Protein AF-A0A8H8JGN1-F1 (afdb_monomer)

Structure (mmCIF, N/CA/C/O backbone):
data_AF-A0A8H8JGN1-F1
#
_entry.id   AF-A0A8H8JGN1-F1
#
loop_
_atom_site.group_PDB
_atom_site.id
_atom_site.type_symbol
_atom_site.label_atom_id
_atom_site.label_alt_id
_atom_site.label_comp_id
_atom_site.label_asym_id
_atom_site.label_entity_id
_atom_site.label_seq_id
_atom_site.pdbx_PDB_ins_code
_atom_site.Cartn_x
_atom_site.Cartn_y
_atom_site.Cartn_z
_atom_site.occupancy
_atom_site.B_iso_or_equiv
_atom_site.auth_seq_id
_atom_site.auth_comp_id
_atom_site.auth_asym_id
_atom_site.auth_atom_id
_atom_site.pdbx_PDB_model_num
ATOM 1 N N . MET A 1 1 ? -18.065 -7.047 -38.507 1.00 34.00 1 MET A N 1
ATOM 2 C CA . MET A 1 1 ? -18.035 -5.684 -39.077 1.00 34.00 1 MET A CA 1
ATOM 3 C C . MET A 1 1 ? -19.241 -4.962 -38.493 1.00 34.00 1 MET A C 1
ATOM 5 O O . MET A 1 1 ? -20.348 -5.213 -38.940 1.00 34.00 1 MET A O 1
ATOM 9 N N . PHE A 1 2 ? -19.061 -4.231 -37.390 1.00 24.12 2 PHE A N 1
ATOM 10 C CA . PHE A 1 2 ? -20.173 -3.613 -36.657 1.00 24.12 2 PHE A CA 1
ATOM 11 C C . PHE A 1 2 ? -20.253 -2.122 -36.992 1.00 24.12 2 PHE A C 1
ATOM 13 O O . PHE A 1 2 ? -19.249 -1.416 -36.948 1.00 24.12 2 PHE A O 1
ATOM 20 N N . SER A 1 3 ? -21.452 -1.698 -37.386 1.00 25.50 3 SER A N 1
ATOM 21 C CA . SER A 1 3 ? -21.847 -0.337 -37.750 1.00 25.50 3 SER A CA 1
ATOM 22 C C . SER A 1 3 ? -22.434 0.361 -36.519 1.00 25.50 3 SER A C 1
ATOM 24 O O . SER A 1 3 ? -23.212 -0.252 -35.789 1.00 25.50 3 SER A O 1
ATOM 26 N N . ILE A 1 4 ? -22.058 1.620 -36.279 1.00 31.47 4 ILE A N 1
ATOM 27 C CA . ILE A 1 4 ? -22.652 2.476 -35.242 1.00 31.47 4 ILE A CA 1
ATOM 28 C C . ILE A 1 4 ? -23.726 3.346 -35.900 1.00 31.47 4 ILE A C 1
ATOM 30 O O . ILE A 1 4 ? -23.441 4.108 -36.823 1.00 31.47 4 ILE A O 1
ATOM 34 N N . ALA A 1 5 ? -24.960 3.207 -35.413 1.00 31.25 5 ALA A N 1
ATOM 35 C CA . ALA A 1 5 ? -26.106 4.024 -35.786 1.00 31.25 5 ALA A CA 1
ATOM 36 C C . ALA A 1 5 ? -26.029 5.422 -35.143 1.00 31.25 5 ALA A C 1
ATOM 38 O O . ALA A 1 5 ? -25.558 5.584 -34.018 1.00 31.25 5 ALA A O 1
ATOM 39 N N . ALA A 1 6 ? -26.486 6.425 -35.892 1.00 37.06 6 ALA A N 1
ATOM 40 C CA . ALA A 1 6 ? -26.470 7.841 -35.546 1.00 37.06 6 ALA A CA 1
ATOM 41 C C . ALA A 1 6 ? -27.419 8.210 -34.385 1.00 37.06 6 ALA A C 1
ATOM 43 O O . ALA A 1 6 ? -28.466 7.593 -34.195 1.00 37.06 6 ALA A O 1
ATOM 44 N N . PHE A 1 7 ? -27.060 9.267 -33.648 1.00 36.50 7 PHE A N 1
ATOM 45 C CA . PHE A 1 7 ? -27.872 9.879 -32.589 1.00 36.50 7 PHE A CA 1
ATOM 46 C C . PHE A 1 7 ? -29.022 10.750 -33.152 1.00 36.50 7 PHE A C 1
ATOM 48 O O . PHE A 1 7 ? -28.856 11.354 -34.215 1.00 36.50 7 PHE A O 1
ATOM 55 N N . PRO A 1 8 ? -30.165 10.868 -32.442 1.00 35.91 8 PRO A N 1
ATOM 56 C CA . PRO A 1 8 ? -31.318 11.670 -32.868 1.00 35.91 8 PRO A CA 1
ATOM 57 C C . PRO A 1 8 ? -31.129 13.190 -32.642 1.00 35.91 8 PRO A C 1
ATOM 59 O O . PRO A 1 8 ? -30.298 13.596 -31.824 1.00 35.91 8 PRO A O 1
ATOM 62 N N . PRO A 1 9 ? -31.895 14.050 -33.349 1.00 35.59 9 PRO A N 1
ATOM 63 C CA . PRO A 1 9 ? -31.678 15.496 -33.374 1.00 35.59 9 PRO A CA 1
ATOM 64 C C . PRO A 1 9 ? -32.231 16.207 -32.129 1.00 35.59 9 PRO A C 1
ATOM 66 O O . PRO A 1 9 ? -33.241 15.806 -31.552 1.00 35.59 9 PRO A O 1
ATOM 69 N N . ARG A 1 10 ? -31.567 17.301 -31.732 1.00 35.09 10 ARG A N 1
ATOM 70 C CA . ARG A 1 10 ? -31.972 18.159 -30.609 1.00 35.09 10 ARG A CA 1
ATOM 71 C C . ARG A 1 10 ? -33.123 19.095 -30.994 1.00 35.09 10 ARG A C 1
ATOM 73 O O . ARG A 1 10 ? -33.156 19.639 -32.093 1.00 35.09 10 ARG A O 1
ATOM 80 N N . HIS A 1 11 ? -34.028 19.279 -30.034 1.00 31.81 11 HIS A N 1
ATOM 81 C CA . HIS A 1 11 ? -35.177 20.176 -30.073 1.00 31.81 11 HIS A CA 1
ATOM 82 C C . HIS A 1 11 ? -34.795 21.622 -30.423 1.00 31.81 11 HIS A C 1
ATOM 84 O O . HIS A 1 11 ? -33.859 22.193 -29.864 1.00 31.81 11 HIS A O 1
ATOM 90 N N . ILE A 1 12 ? -35.585 22.201 -31.326 1.00 33.94 12 ILE A N 1
ATOM 91 C CA . ILE A 1 12 ? -35.568 23.604 -31.736 1.00 33.94 12 ILE A CA 1
ATOM 92 C C . ILE A 1 12 ? -36.228 24.428 -30.626 1.00 33.94 12 ILE A C 1
ATOM 94 O O . ILE A 1 12 ? -37.405 24.226 -30.331 1.00 33.94 12 ILE A O 1
ATOM 98 N N . ALA A 1 13 ? -35.486 25.361 -30.030 1.00 34.19 13 ALA A N 1
ATOM 99 C CA . ALA A 1 13 ? -36.066 26.470 -29.283 1.00 34.19 13 ALA A CA 1
ATOM 100 C C . ALA A 1 13 ? -36.166 27.678 -30.222 1.00 34.19 13 ALA A C 1
ATOM 102 O O . ALA A 1 13 ? -35.172 28.153 -30.770 1.00 34.19 13 ALA A O 1
ATOM 103 N N . SER A 1 14 ? -37.399 28.119 -30.439 1.00 35.81 14 SER A N 1
ATOM 104 C CA . SER A 1 14 ? -37.781 29.311 -31.185 1.00 35.81 14 SER A CA 1
ATOM 105 C C . SER A 1 14 ? -37.476 30.577 -30.386 1.00 35.81 14 SER A C 1
ATOM 107 O O . SER A 1 14 ? -37.956 30.720 -29.263 1.00 35.81 14 SER A O 1
ATOM 109 N N . GLY A 1 15 ? -36.763 31.516 -30.999 1.00 31.20 15 GLY A N 1
ATOM 110 C CA . GLY A 1 15 ? -36.596 32.880 -30.508 1.00 31.20 15 GLY A CA 1
ATOM 111 C C . GLY A 1 15 ? -36.103 33.759 -31.648 1.00 31.20 15 GLY A C 1
ATOM 112 O O . GLY A 1 15 ? -34.963 33.630 -32.083 1.00 31.20 15 GLY A O 1
ATOM 113 N N . SER A 1 16 ? -37.007 34.569 -32.188 1.00 34.22 16 SER A N 1
ATOM 114 C CA . SER A 1 16 ? -36.742 35.618 -33.168 1.00 34.22 16 SER A CA 1
ATOM 115 C C . SER A 1 16 ? -35.875 36.716 -32.557 1.00 34.22 16 SER A C 1
ATOM 117 O O . SER A 1 16 ? -36.155 37.130 -31.440 1.00 34.22 16 SER A O 1
ATOM 119 N N . ASP A 1 17 ? -34.879 37.213 -33.290 1.00 33.62 17 ASP A N 1
ATOM 120 C CA . ASP A 1 17 ? -34.827 38.636 -33.646 1.00 33.62 17 ASP A CA 1
ATOM 121 C C . ASP A 1 17 ? -33.688 38.950 -34.626 1.00 33.62 17 ASP A C 1
ATOM 123 O O . ASP A 1 17 ? -32.684 38.248 -34.737 1.00 33.62 17 ASP A O 1
ATOM 127 N N . HIS A 1 18 ? -33.946 39.974 -35.433 1.00 36.38 18 HIS A N 1
ATOM 128 C CA . HIS A 1 18 ? -33.256 40.359 -36.657 1.00 36.38 18 HIS A CA 1
ATOM 129 C C . HIS A 1 18 ? -31.742 40.594 -36.520 1.00 36.38 18 HIS A C 1
ATOM 131 O O . HIS A 1 18 ? -31.301 41.468 -35.782 1.00 36.38 18 HIS A O 1
ATOM 137 N N . ALA A 1 19 ? -30.952 39.908 -37.354 1.00 35.59 19 ALA A N 1
ATOM 138 C CA . ALA A 1 19 ? -29.566 40.277 -37.629 1.00 35.59 19 ALA A CA 1
ATOM 139 C C . ALA A 1 19 ? -29.502 41.198 -38.858 1.00 35.59 19 ALA A C 1
ATOM 141 O O . ALA A 1 19 ? -29.589 40.740 -40.002 1.00 35.59 19 ALA A O 1
ATOM 142 N N . ASP A 1 20 ? -29.340 42.495 -38.603 1.00 31.92 20 ASP A N 1
ATOM 143 C CA . ASP A 1 20 ? -28.880 43.469 -39.587 1.00 31.92 20 ASP A CA 1
ATOM 144 C C . ASP A 1 20 ? -27.404 43.187 -39.921 1.00 31.92 20 ASP A C 1
ATOM 146 O O . ASP A 1 20 ? -26.544 43.070 -39.045 1.00 31.92 20 ASP A O 1
ATOM 150 N N . ARG A 1 21 ? -27.112 43.003 -41.210 1.00 40.19 21 ARG A N 1
ATOM 151 C CA . ARG A 1 21 ? -25.770 42.716 -41.725 1.00 40.19 21 ARG A CA 1
ATOM 152 C C . ARG A 1 21 ? -25.069 44.032 -42.037 1.00 40.19 21 ARG A C 1
ATOM 154 O O . ARG A 1 21 ? -25.067 44.476 -43.183 1.00 40.19 21 ARG A O 1
ATOM 161 N N . SER A 1 22 ? -24.366 44.585 -41.058 1.00 33.75 22 SER A N 1
ATOM 162 C CA . SER A 1 22 ? -23.327 45.586 -41.305 1.00 33.75 22 SER A CA 1
ATOM 163 C C . SER A 1 22 ? -21.944 44.974 -41.061 1.00 33.75 22 SER A C 1
ATOM 165 O O . SER A 1 22 ? -21.584 44.550 -39.967 1.00 33.75 22 SER A O 1
ATOM 167 N N . ARG A 1 23 ? -21.164 44.875 -42.146 1.00 43.19 23 ARG A N 1
ATOM 168 C CA . ARG A 1 23 ? -19.732 44.553 -42.129 1.00 43.19 23 ARG A CA 1
ATOM 169 C C . ARG A 1 23 ? -19.012 45.592 -41.268 1.00 43.19 23 ARG A C 1
ATOM 171 O O . ARG A 1 23 ? -18.861 46.726 -41.715 1.00 43.19 23 ARG A O 1
ATOM 178 N N . LEU A 1 24 ? -18.529 45.201 -40.092 1.00 34.28 24 LEU A N 1
ATOM 179 C CA . LEU A 1 24 ? -17.596 46.016 -39.321 1.00 34.28 24 LEU A CA 1
ATOM 180 C C . LEU A 1 24 ? -16.165 45.532 -39.556 1.00 34.28 24 LEU A C 1
ATOM 182 O O . LEU A 1 24 ? -15.816 44.366 -39.388 1.00 34.28 24 LEU A O 1
ATOM 186 N N . HIS A 1 25 ? -15.382 46.481 -40.045 1.00 36.66 25 HIS A N 1
ATOM 187 C CA . HIS A 1 25 ? -13.951 46.451 -40.271 1.00 36.66 25 HIS A CA 1
ATOM 188 C C . HIS A 1 25 ? -13.232 46.106 -38.954 1.00 36.66 25 HIS A C 1
ATOM 190 O O . HIS A 1 25 ? -13.413 46.807 -37.962 1.00 36.66 25 HIS A O 1
ATOM 196 N N . LEU A 1 26 ? -12.449 45.022 -38.932 1.00 36.47 26 LEU A N 1
ATOM 197 C CA . LEU A 1 26 ? -11.593 44.671 -37.796 1.00 36.47 26 LEU A CA 1
ATOM 198 C C . LEU A 1 26 ? -10.483 45.724 -37.676 1.00 36.47 26 LEU A C 1
ATOM 200 O O . LEU A 1 26 ? -9.520 45.703 -38.443 1.00 36.47 26 LEU A O 1
ATOM 204 N N . GLY A 1 27 ? -10.646 46.656 -36.738 1.00 39.09 27 GLY A N 1
ATOM 205 C CA . GLY A 1 27 ? -9.546 47.474 -36.234 1.00 39.09 27 GLY A CA 1
ATOM 206 C C . GLY A 1 27 ? -8.543 46.616 -35.448 1.00 39.09 27 GLY A C 1
ATOM 207 O O . GLY A 1 27 ? -8.868 45.483 -35.076 1.00 39.09 27 GLY A O 1
ATOM 208 N N . PRO A 1 28 ? -7.313 47.109 -35.225 1.00 41.59 28 PRO A N 1
ATOM 209 C CA . PRO A 1 28 ? -6.305 46.371 -34.477 1.00 41.59 28 PRO A CA 1
ATOM 210 C C . PRO A 1 28 ? -6.810 46.077 -33.061 1.00 41.59 28 PRO A C 1
ATOM 212 O O . PRO A 1 28 ? -7.392 46.934 -32.405 1.00 41.59 28 PRO A O 1
ATOM 215 N N . MET A 1 29 ? -6.603 44.834 -32.634 1.00 49.72 29 MET A N 1
ATOM 216 C CA . MET A 1 29 ? -6.943 44.316 -31.314 1.00 49.72 29 MET A CA 1
ATOM 217 C C . MET A 1 29 ? -6.214 45.147 -30.249 1.00 49.72 29 MET A C 1
ATOM 219 O O . MET A 1 29 ? -4.999 45.023 -30.103 1.00 49.72 29 MET A O 1
ATOM 223 N N . GLU A 1 30 ? -6.938 46.019 -29.546 1.00 38.34 30 GLU A N 1
ATOM 224 C CA . GLU A 1 30 ? -6.442 46.618 -28.308 1.00 38.34 30 GLU A CA 1
ATOM 225 C C . GLU A 1 30 ? -6.328 45.489 -27.281 1.00 38.34 30 GLU A C 1
ATOM 227 O O . GLU A 1 30 ? -7.310 44.838 -26.925 1.00 38.34 30 GLU A O 1
ATOM 232 N N . ILE A 1 31 ? -5.089 45.184 -26.899 1.00 45.09 31 ILE A N 1
ATOM 233 C CA . ILE A 1 31 ? -4.779 44.269 -25.807 1.00 45.09 31 ILE A CA 1
ATOM 234 C C . ILE A 1 31 ? -5.101 45.042 -24.536 1.00 45.09 31 ILE A C 1
ATOM 236 O O . ILE A 1 31 ? -4.363 45.961 -24.189 1.00 45.09 31 ILE A O 1
ATOM 240 N N . ASP A 1 32 ? -6.213 44.697 -23.897 1.00 39.81 32 ASP A N 1
ATOM 241 C CA 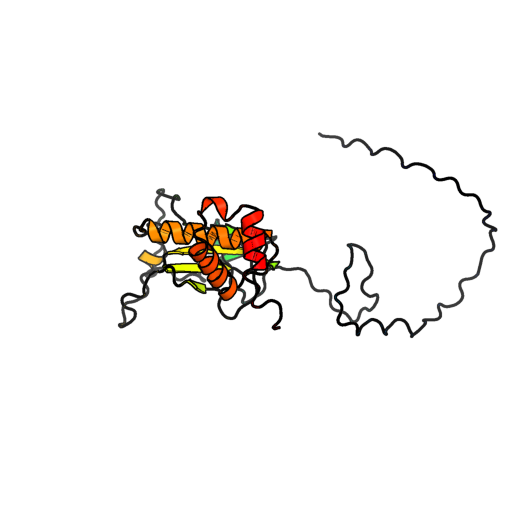. ASP A 1 32 ? -6.558 45.191 -22.570 1.00 39.81 32 ASP A CA 1
ATOM 242 C C . ASP A 1 32 ? -5.597 44.546 -21.550 1.00 39.81 32 ASP A C 1
ATOM 244 O O . ASP A 1 32 ? -5.612 43.320 -21.398 1.00 39.81 32 ASP A O 1
ATOM 248 N N . PRO A 1 33 ? -4.685 45.306 -20.917 1.00 43.12 33 PRO A N 1
ATOM 249 C CA . PRO A 1 33 ? -3.659 44.748 -20.041 1.00 43.12 33 PRO A CA 1
ATOM 250 C C . PRO A 1 33 ? -4.184 44.384 -18.640 1.00 43.12 33 PRO A C 1
ATOM 252 O O . PRO A 1 33 ? -3.390 43.969 -17.799 1.00 43.12 33 PRO A O 1
ATOM 255 N N . GLU A 1 34 ? -5.487 44.520 -18.367 1.00 41.50 34 GLU A N 1
ATOM 256 C CA . GLU A 1 34 ? -6.056 44.331 -17.022 1.00 41.50 34 GLU A CA 1
ATOM 257 C C . GLU A 1 34 ? -6.593 42.912 -16.723 1.00 41.50 34 GLU A C 1
ATOM 259 O O . GLU A 1 34 ? -7.090 42.666 -15.627 1.00 41.50 34 GLU A O 1
ATOM 264 N N . THR A 1 35 ? -6.462 41.924 -17.621 1.00 47.78 35 THR A N 1
ATOM 265 C CA . THR A 1 35 ? -6.912 40.537 -17.332 1.00 47.78 35 THR A CA 1
ATOM 266 C C . THR A 1 35 ? -5.896 39.648 -16.598 1.00 47.78 35 THR A C 1
ATOM 268 O O . THR A 1 35 ? -6.207 38.493 -16.305 1.00 47.78 35 THR A O 1
ATOM 271 N N . ASP A 1 36 ? -4.699 40.145 -16.279 1.00 45.97 36 ASP A N 1
ATOM 272 C CA . ASP A 1 36 ? -3.640 39.337 -15.645 1.00 45.97 36 ASP A CA 1
ATOM 273 C C . ASP A 1 36 ? -3.730 39.266 -14.100 1.00 45.97 36 ASP A C 1
ATOM 275 O O . ASP A 1 36 ? -2.997 38.494 -13.473 1.00 45.97 36 ASP A O 1
ATOM 279 N N . ASP A 1 37 ? -4.666 39.986 -13.469 1.00 45.69 37 ASP A N 1
ATOM 280 C CA . ASP A 1 37 ? -4.765 40.078 -12.000 1.00 45.69 37 ASP A CA 1
ATOM 281 C C . ASP A 1 37 ? -5.486 38.894 -11.306 1.00 45.69 37 ASP A C 1
ATOM 283 O O . ASP A 1 37 ? -5.506 38.812 -10.076 1.00 45.69 37 ASP A O 1
ATOM 287 N N . GLU A 1 38 ? -6.010 37.903 -12.040 1.00 50.81 38 GLU A N 1
ATOM 288 C CA . GLU A 1 38 ? -6.616 36.693 -11.435 1.00 50.81 38 GLU A CA 1
ATOM 289 C C . GLU A 1 38 ? -5.602 35.600 -11.038 1.00 50.81 38 GLU A C 1
ATOM 291 O O . GLU A 1 38 ? -5.970 34.569 -10.466 1.00 50.81 38 GLU A O 1
ATOM 296 N N . LEU A 1 39 ? -4.306 35.799 -11.292 1.00 50.66 39 LEU A N 1
ATOM 297 C CA . LEU A 1 39 ? -3.278 34.774 -11.055 1.00 50.66 39 LEU A CA 1
ATOM 298 C C . LEU A 1 39 ? -2.844 34.630 -9.587 1.00 50.66 39 LEU A C 1
ATOM 300 O O . LEU A 1 39 ? -2.093 33.709 -9.269 1.00 50.66 39 LEU A O 1
ATOM 304 N N . ASN A 1 40 ? -3.320 35.499 -8.690 1.00 46.41 40 ASN A N 1
ATOM 305 C CA . ASN A 1 40 ? -2.938 35.492 -7.273 1.00 46.41 40 ASN A CA 1
ATOM 306 C C . ASN A 1 40 ? -4.033 34.951 -6.335 1.00 46.41 40 ASN A C 1
ATOM 308 O O . ASN A 1 40 ? -3.940 35.072 -5.112 1.00 46.41 40 ASN A O 1
ATOM 312 N N . SER A 1 41 ? -5.079 34.339 -6.896 1.00 52.25 41 SER A N 1
ATOM 313 C CA . SER A 1 41 ? -6.060 33.598 -6.109 1.00 52.25 41 SER A CA 1
ATOM 314 C C . SER A 1 41 ? -5.412 32.308 -5.588 1.00 52.25 41 SER A C 1
ATOM 316 O O . SER A 1 41 ? -4.974 31.462 -6.365 1.00 52.25 41 SER A O 1
ATOM 318 N N . THR A 1 42 ? -5.402 32.110 -4.269 1.00 57.94 42 THR A N 1
ATOM 319 C CA . THR A 1 42 ? -5.020 30.835 -3.628 1.00 57.94 42 THR A CA 1
ATOM 320 C C . THR A 1 42 ? -6.011 29.700 -3.921 1.00 57.94 42 THR A C 1
ATOM 322 O O . THR A 1 42 ? -5.816 28.573 -3.464 1.00 57.94 42 THR A O 1
ATOM 325 N N . SER A 1 43 ? -7.081 29.977 -4.672 1.00 68.19 43 SER A N 1
ATOM 326 C CA . SER A 1 43 ? -8.091 29.004 -5.058 1.00 68.19 43 SER A CA 1
ATOM 327 C C . SER A 1 43 ? -7.638 28.205 -6.277 1.00 68.19 43 SER A C 1
ATOM 329 O O . SER A 1 43 ? -7.259 28.755 -7.312 1.00 68.19 43 SER A O 1
ATOM 331 N N . SER A 1 44 ? -7.722 26.880 -6.180 1.00 77.56 44 SER A N 1
ATOM 332 C CA . SER A 1 44 ? -7.491 25.986 -7.313 1.00 77.56 44 SER A CA 1
ATOM 333 C C . SER A 1 44 ? -8.539 26.222 -8.405 1.00 77.56 44 SER A C 1
ATOM 335 O O . SER A 1 44 ? -9.737 26.065 -8.156 1.00 77.56 44 SER A O 1
ATOM 337 N N . ARG A 1 45 ? -8.102 26.549 -9.626 1.00 82.81 45 ARG A N 1
ATOM 338 C CA . ARG A 1 45 ? -8.984 26.697 -10.792 1.00 82.81 45 ARG A CA 1
ATOM 339 C C . ARG A 1 45 ? -9.289 25.330 -11.410 1.00 82.81 45 ARG A C 1
ATOM 341 O O . ARG A 1 45 ? -8.395 24.665 -11.932 1.00 82.81 45 ARG A O 1
ATOM 348 N N . LEU A 1 46 ? -10.555 24.918 -11.374 1.00 83.94 46 LEU A N 1
ATOM 349 C CA . LEU A 1 46 ? -11.029 23.746 -12.110 1.00 83.94 46 LEU A CA 1
ATOM 350 C C . LEU A 1 46 ? -11.107 24.090 -13.602 1.00 83.94 46 LEU A C 1
ATOM 352 O O . LEU A 1 46 ? -11.606 25.152 -13.957 1.00 83.94 46 LEU A O 1
ATOM 356 N N . THR A 1 47 ? -10.622 23.198 -14.465 1.00 84.44 47 THR A N 1
ATOM 357 C CA . THR A 1 47 ? -10.693 23.364 -15.924 1.00 84.44 47 THR A CA 1
ATOM 358 C C . THR A 1 47 ? -11.215 22.092 -16.578 1.00 84.44 47 THR A C 1
ATOM 360 O O . THR A 1 47 ? -11.081 20.994 -16.027 1.00 84.44 47 THR A O 1
ATOM 363 N N . SER A 1 48 ? -11.829 22.230 -17.750 1.00 85.69 48 SER A N 1
ATOM 364 C CA . SER A 1 48 ? -12.332 21.103 -18.545 1.00 85.69 48 SER A CA 1
ATOM 365 C C . SER A 1 48 ? -11.449 20.815 -19.771 1.00 85.69 48 SER A C 1
ATOM 367 O O . SER A 1 48 ? -10.734 21.701 -20.247 1.00 85.69 48 SER A O 1
ATOM 369 N N . PRO A 1 49 ? -11.452 19.583 -20.322 1.00 83.50 49 PRO A N 1
ATOM 370 C CA . PRO A 1 49 ? -10.693 19.279 -21.533 1.00 83.50 49 PRO A CA 1
ATOM 371 C C . PRO A 1 49 ? -11.075 20.204 -22.699 1.00 83.50 49 PRO A C 1
ATOM 373 O O . PRO A 1 49 ? -12.231 20.248 -23.109 1.00 83.50 49 PRO A O 1
ATOM 376 N N . GLY A 1 50 ? -10.088 20.915 -23.251 1.00 82.44 50 GLY A N 1
ATOM 377 C CA . GLY A 1 50 ? -10.281 21.890 -24.332 1.00 82.44 50 GLY A CA 1
ATOM 378 C C . GLY A 1 50 ? -10.439 23.339 -23.862 1.00 82.44 50 GLY A C 1
ATOM 379 O O . GLY A 1 50 ? -10.403 24.244 -24.694 1.00 82.44 50 GLY A O 1
ATOM 380 N N . GLU A 1 51 ? -10.553 23.576 -22.554 1.00 86.81 51 GLU A N 1
ATOM 381 C CA . GLU A 1 51 ? -10.553 24.922 -21.988 1.00 86.81 51 GLU A CA 1
ATOM 382 C C . GLU A 1 51 ? -9.164 25.566 -22.094 1.00 86.81 51 GLU A C 1
ATOM 384 O O . GLU A 1 51 ? -8.129 24.940 -21.839 1.00 86.81 51 GLU A O 1
ATOM 389 N N . MET A 1 52 ? -9.134 26.840 -22.482 1.00 78.81 52 MET A N 1
ATOM 390 C CA . MET A 1 52 ? -7.892 27.596 -22.560 1.00 78.81 52 MET A CA 1
ATOM 391 C C . MET A 1 52 ? -7.458 28.019 -21.153 1.00 78.81 52 MET A C 1
ATOM 393 O O . MET A 1 52 ? -8.111 28.839 -20.513 1.00 78.81 52 MET A O 1
ATOM 397 N N . ILE A 1 53 ? -6.342 27.455 -20.683 1.00 80.38 53 ILE A N 1
ATOM 398 C CA . ILE A 1 53 ? -5.761 27.788 -19.372 1.00 80.38 53 ILE A CA 1
ATOM 399 C C . ILE A 1 53 ? -4.951 29.090 -19.459 1.00 80.38 53 ILE A C 1
ATOM 401 O O . ILE A 1 53 ? -5.141 29.994 -18.657 1.00 80.38 53 ILE A O 1
ATOM 405 N N . THR A 1 54 ? -4.064 29.200 -20.452 1.00 79.69 54 THR A N 1
ATOM 406 C CA . THR A 1 54 ? -3.316 30.424 -20.774 1.00 79.69 54 THR A CA 1
ATOM 407 C C . THR A 1 54 ? -2.909 30.418 -22.248 1.00 79.69 54 THR A C 1
ATOM 409 O O . THR A 1 54 ? -2.645 29.357 -22.827 1.00 79.69 54 THR A O 1
ATOM 412 N N . SER A 1 55 ? -2.869 31.601 -22.859 1.00 78.31 55 SER A N 1
ATOM 413 C CA . SER A 1 55 ? -2.345 31.840 -24.209 1.00 78.31 55 SER A CA 1
ATOM 414 C C . SER A 1 55 ? -0.829 32.094 -24.220 1.00 78.31 55 SER A C 1
ATOM 416 O O . SER A 1 55 ? -0.215 32.104 -25.289 1.00 78.31 55 SER A O 1
ATOM 418 N N . SER A 1 56 ? -0.210 32.272 -23.047 1.00 80.00 56 SER A N 1
ATOM 419 C CA . SER A 1 56 ? 1.207 32.606 -22.924 1.00 80.00 56 SER A CA 1
ATOM 420 C C . SER A 1 56 ? 2.113 31.420 -23.263 1.00 80.00 56 SER A C 1
ATOM 422 O O . SER A 1 56 ? 1.991 30.322 -22.718 1.00 80.00 56 SER A O 1
ATOM 424 N N . GLN A 1 57 ? 3.077 31.663 -24.153 1.00 71.00 57 GLN A N 1
ATOM 425 C CA . GLN A 1 57 ? 4.090 30.683 -24.559 1.00 71.00 57 GLN A CA 1
ATOM 426 C C . GLN A 1 57 ? 5.214 30.520 -23.524 1.00 71.00 57 GLN A C 1
ATOM 428 O O . GLN A 1 57 ? 6.041 29.622 -23.659 1.00 71.00 57 GLN A O 1
ATOM 433 N N . ALA A 1 58 ? 5.245 31.368 -22.490 1.00 76.75 58 ALA A N 1
ATOM 434 C CA . ALA A 1 58 ? 6.254 31.316 -21.434 1.00 76.75 58 ALA A CA 1
ATOM 435 C C . ALA A 1 58 ? 6.044 30.147 -20.450 1.00 76.75 58 ALA A C 1
ATOM 437 O O . ALA A 1 58 ? 6.944 29.824 -19.677 1.00 76.75 58 ALA A O 1
ATOM 438 N N . PHE A 1 59 ? 4.874 29.500 -20.470 1.00 74.62 59 PHE A N 1
ATOM 439 C CA . PHE A 1 59 ? 4.538 28.414 -19.552 1.00 74.62 59 PHE A CA 1
ATOM 440 C C . PHE A 1 59 ? 4.934 27.046 -20.114 1.00 74.62 59 PHE A C 1
ATOM 442 O O . PHE A 1 59 ? 4.531 26.650 -21.211 1.00 74.62 59 PHE A O 1
ATOM 449 N N . MET A 1 60 ? 5.679 26.277 -19.319 1.00 74.06 60 MET A N 1
ATOM 450 C CA . MET A 1 60 ? 5.958 24.874 -19.621 1.00 74.06 60 MET A CA 1
ATOM 451 C C . MET A 1 60 ? 4.714 24.017 -19.371 1.00 74.06 60 MET A C 1
ATOM 453 O O . MET A 1 60 ? 4.057 24.132 -18.338 1.00 74.06 60 MET A O 1
ATOM 457 N N . ARG A 1 61 ? 4.405 23.122 -20.313 1.00 73.31 61 ARG A N 1
ATOM 458 C CA . ARG A 1 61 ? 3.310 22.153 -20.181 1.00 73.31 61 ARG A CA 1
ATOM 459 C C . ARG A 1 61 ? 3.840 20.896 -19.496 1.00 73.31 61 ARG A C 1
ATOM 461 O O . ARG A 1 61 ? 4.748 20.259 -20.023 1.00 73.31 61 ARG A O 1
ATOM 468 N N . SER A 1 62 ? 3.276 20.525 -18.350 1.00 63.22 62 SER A N 1
ATOM 469 C CA . SER A 1 62 ? 3.564 19.241 -17.706 1.00 63.22 62 SER A CA 1
ATOM 470 C C . SER A 1 62 ? 2.593 18.160 -18.190 1.00 63.22 62 SER A C 1
ATOM 472 O O . SER A 1 62 ? 1.427 18.426 -18.486 1.00 63.22 62 SER A O 1
ATOM 474 N N . ALA A 1 63 ? 3.081 16.924 -18.296 1.00 60.44 63 ALA A N 1
ATOM 475 C CA . ALA A 1 63 ? 2.231 15.759 -18.506 1.00 60.44 63 ALA A CA 1
ATOM 476 C C . ALA A 1 63 ? 1.732 15.240 -17.151 1.00 60.44 63 ALA A C 1
ATOM 478 O O . ALA A 1 63 ? 2.462 15.263 -16.163 1.00 60.44 63 ALA A O 1
ATOM 479 N N . SER A 1 64 ? 0.502 14.727 -17.109 1.00 59.31 64 SER A N 1
ATOM 480 C CA . SER A 1 64 ? -0.017 14.026 -15.932 1.00 59.31 64 SER A CA 1
ATOM 481 C C . SER A 1 64 ? 0.553 12.605 -15.899 1.00 59.31 64 SER A C 1
ATOM 483 O O . SER A 1 64 ? -0.088 11.651 -16.338 1.00 59.31 64 SER A O 1
ATOM 485 N N . THR A 1 65 ? 1.802 12.461 -15.459 1.00 54.62 65 THR A N 1
ATOM 486 C CA . THR A 1 65 ? 2.377 11.153 -15.122 1.00 54.62 65 THR A CA 1
ATOM 487 C C . THR A 1 65 ? 2.197 10.881 -13.636 1.00 54.62 65 THR A C 1
ATOM 489 O O . THR A 1 65 ? 2.367 11.768 -12.799 1.00 54.62 65 THR A O 1
ATOM 492 N N . THR A 1 66 ? 1.829 9.645 -13.306 1.00 66.50 66 THR A N 1
ATOM 493 C CA . THR A 1 66 ? 1.614 9.191 -11.926 1.00 66.50 66 THR A CA 1
ATOM 494 C C . THR A 1 66 ? 2.919 8.822 -11.218 1.00 66.50 66 THR A C 1
ATOM 496 O O . THR A 1 66 ? 2.994 8.949 -10.000 1.00 66.50 66 TH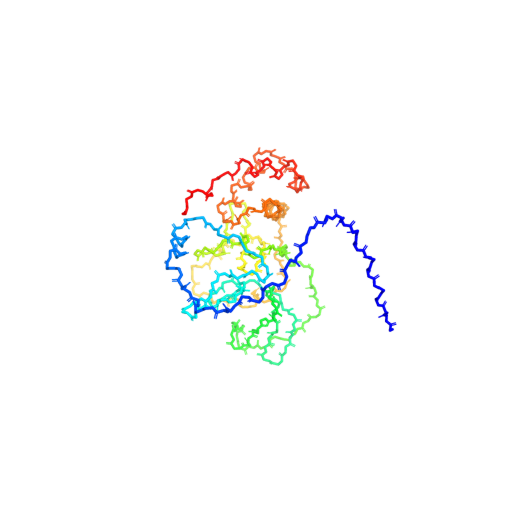R A O 1
ATOM 499 N N . VAL A 1 67 ? 3.953 8.425 -11.970 1.00 76.75 67 VAL A N 1
ATOM 500 C CA . VAL A 1 67 ? 5.243 7.940 -11.451 1.00 76.75 67 VAL A CA 1
ATOM 501 C C . VAL A 1 67 ? 6.403 8.762 -12.022 1.00 76.75 67 VAL A C 1
ATOM 503 O O . VAL A 1 67 ? 6.411 9.088 -13.212 1.00 76.75 67 VAL A O 1
ATOM 506 N N . TYR A 1 68 ? 7.385 9.071 -11.176 1.00 85.12 68 TYR A N 1
ATOM 507 C CA . TYR A 1 68 ? 8.574 9.874 -11.459 1.00 85.12 68 TYR A CA 1
ATOM 508 C C . TYR A 1 68 ? 9.859 9.135 -11.064 1.00 85.12 68 TYR A C 1
ATOM 510 O O . TYR A 1 68 ? 9.850 8.126 -10.360 1.00 85.12 68 TYR A O 1
ATOM 518 N N . VAL A 1 69 ? 10.999 9.647 -11.530 1.00 85.25 69 VAL A N 1
ATOM 519 C CA . VAL A 1 69 ? 12.316 9.121 -11.153 1.00 85.25 69 VAL A CA 1
ATOM 520 C C . VAL A 1 69 ? 12.527 9.291 -9.646 1.00 85.25 69 VAL A C 1
ATOM 522 O O . VAL A 1 69 ? 12.363 10.388 -9.122 1.00 85.25 69 VAL A O 1
ATOM 525 N N . GLY A 1 70 ? 12.926 8.209 -8.974 1.00 86.00 70 GLY A N 1
ATOM 526 C CA . GLY A 1 70 ? 13.131 8.174 -7.522 1.00 86.00 70 GLY A CA 1
ATOM 527 C C . GLY A 1 70 ? 11.908 7.725 -6.719 1.00 86.00 70 GLY A C 1
ATOM 528 O O . GLY A 1 70 ? 12.022 7.556 -5.507 1.00 86.00 70 GLY A O 1
ATOM 529 N N . ASP A 1 71 ? 10.768 7.492 -7.370 1.00 90.44 71 ASP A N 1
ATOM 530 C CA . ASP A 1 71 ? 9.569 7.000 -6.698 1.00 90.44 71 ASP A CA 1
ATOM 531 C C . ASP A 1 71 ? 9.714 5.551 -6.237 1.00 90.44 71 ASP A C 1
ATOM 533 O O . ASP A 1 71 ? 10.216 4.689 -6.963 1.00 90.44 71 ASP A O 1
ATOM 537 N N . LEU A 1 72 ? 9.181 5.272 -5.047 1.00 89.50 72 LEU A N 1
ATOM 538 C CA . LEU A 1 72 ? 8.950 3.910 -4.596 1.00 89.50 72 LEU A CA 1
ATOM 539 C C . LEU A 1 72 ? 7.634 3.395 -5.180 1.00 89.50 72 LEU A C 1
ATOM 541 O O . LEU A 1 72 ? 6.571 3.976 -4.951 1.00 89.50 72 LEU A O 1
ATOM 545 N N . VAL A 1 73 ? 7.703 2.288 -5.913 1.00 92.31 73 VAL A N 1
ATOM 546 C CA . VAL A 1 73 ? 6.543 1.633 -6.526 1.00 92.31 73 VAL A CA 1
ATOM 547 C C . VAL A 1 73 ? 6.528 0.151 -6.192 1.00 92.31 73 VAL A C 1
ATOM 549 O O . VAL A 1 73 ? 7.575 -0.475 -6.026 1.00 92.31 73 VAL A O 1
ATOM 552 N N . VAL A 1 74 ? 5.328 -0.413 -6.133 1.00 91.25 74 VAL A N 1
ATOM 553 C CA . VAL A 1 74 ? 5.120 -1.863 -6.090 1.00 91.25 74 VAL A CA 1
ATOM 554 C C . VAL A 1 74 ? 4.721 -2.297 -7.495 1.00 91.25 74 VAL A C 1
ATOM 556 O O . VAL A 1 74 ? 4.015 -1.566 -8.183 1.00 91.25 74 VAL A O 1
ATOM 559 N N . GLY A 1 75 ? 5.169 -3.462 -7.954 1.00 91.25 75 GLY A N 1
ATOM 560 C CA . GLY A 1 75 ? 4.857 -3.940 -9.299 1.00 91.25 75 GLY A CA 1
ATOM 561 C C . GLY A 1 75 ? 4.703 -5.451 -9.363 1.00 91.25 75 GLY A C 1
ATOM 562 O O . GLY A 1 75 ? 5.273 -6.177 -8.548 1.00 91.25 75 GLY A O 1
ATOM 563 N N . ARG A 1 76 ? 3.937 -5.928 -10.346 1.00 90.75 76 ARG A N 1
ATOM 564 C CA . ARG A 1 76 ? 3.782 -7.361 -10.633 1.00 90.75 76 ARG A CA 1
ATOM 565 C C . ARG A 1 76 ? 4.553 -7.724 -11.888 1.00 90.75 76 ARG A C 1
ATOM 567 O O . ARG A 1 76 ? 4.505 -7.009 -12.882 1.00 90.75 76 ARG A O 1
ATOM 574 N N . ILE A 1 77 ? 5.262 -8.847 -11.865 1.00 91.75 77 ILE A N 1
ATOM 575 C CA . ILE A 1 77 ? 5.969 -9.329 -13.054 1.00 91.75 77 ILE A CA 1
ATOM 576 C C . ILE A 1 77 ? 4.934 -9.747 -14.104 1.00 91.75 77 ILE A C 1
ATOM 578 O O . ILE A 1 77 ? 4.196 -10.704 -13.889 1.00 91.75 77 ILE A O 1
ATOM 582 N N . ALA A 1 78 ? 4.895 -9.033 -15.228 1.00 91.69 78 ALA A N 1
ATOM 583 C CA . ALA A 1 78 ? 3.971 -9.287 -16.331 1.00 91.69 78 ALA A CA 1
ATOM 584 C C . ALA A 1 78 ? 4.563 -10.270 -17.350 1.00 91.69 78 ALA A C 1
ATOM 586 O O . ALA A 1 78 ? 3.885 -11.170 -17.837 1.00 91.69 78 ALA A O 1
ATOM 587 N N . GLU A 1 79 ? 5.852 -10.121 -17.665 1.00 91.19 79 GLU A N 1
ATOM 588 C CA . GLU A 1 79 ? 6.532 -10.963 -18.648 1.00 91.19 79 GLU A CA 1
ATOM 589 C C . GLU A 1 79 ? 7.990 -11.181 -18.244 1.00 91.19 79 GLU A C 1
ATOM 591 O O . GLU A 1 79 ? 8.686 -10.263 -17.804 1.00 91.19 79 GLU A O 1
ATOM 596 N N . VAL A 1 80 ? 8.483 -12.402 -18.437 1.00 91.56 80 VAL A N 1
ATOM 597 C CA . VAL A 1 80 ? 9.902 -12.732 -18.282 1.00 91.56 80 VAL A CA 1
ATOM 598 C C . VAL A 1 80 ? 10.543 -12.731 -19.662 1.00 91.56 80 VAL A C 1
ATOM 600 O O . VAL A 1 80 ? 10.121 -13.479 -20.539 1.00 91.56 80 VAL A O 1
ATOM 603 N N . GLN A 1 81 ? 11.591 -11.936 -19.848 1.00 88.06 81 GLN A N 1
ATOM 604 C CA . GLN A 1 81 ? 12.334 -11.852 -21.102 1.00 88.06 81 GLN A CA 1
ATOM 605 C C . GLN A 1 81 ? 13.821 -12.159 -20.891 1.00 88.06 81 GLN A C 1
ATOM 607 O O . GLN A 1 81 ? 14.311 -12.342 -19.775 1.00 88.06 81 GLN A O 1
ATOM 612 N N . ASN A 1 82 ? 14.579 -12.205 -21.988 1.00 88.06 82 ASN A N 1
ATOM 613 C CA . ASN A 1 82 ? 16.025 -12.373 -21.913 1.00 88.06 82 ASN A CA 1
ATOM 614 C C . ASN A 1 82 ? 16.672 -11.184 -21.175 1.00 88.06 82 ASN A C 1
ATOM 616 O O . ASN A 1 82 ? 16.604 -10.050 -21.655 1.00 88.06 82 ASN A O 1
ATOM 620 N N . LYS A 1 83 ? 17.314 -11.460 -20.029 1.00 87.38 83 LYS A N 1
ATOM 621 C CA . LYS A 1 83 ? 18.012 -10.496 -19.149 1.00 87.38 83 LYS A CA 1
ATOM 622 C C . LYS A 1 83 ? 17.148 -9.360 -18.578 1.00 87.38 83 LYS A C 1
ATOM 624 O O . LYS A 1 83 ? 17.702 -8.385 -18.068 1.00 87.38 83 LYS A O 1
ATOM 629 N N . ARG A 1 84 ? 15.820 -9.449 -18.658 1.00 90.25 84 ARG A N 1
ATOM 630 C CA . ARG A 1 84 ? 14.910 -8.427 -18.124 1.00 90.25 84 ARG A CA 1
ATOM 631 C C . ARG A 1 84 ? 13.524 -8.989 -17.846 1.00 90.25 84 ARG A C 1
ATOM 633 O O . ARG A 1 84 ? 13.126 -9.988 -18.437 1.00 90.25 84 ARG A O 1
ATOM 640 N N . TRP A 1 85 ? 12.773 -8.283 -17.022 1.00 93.75 85 TRP A N 1
ATOM 641 C CA . TRP A 1 85 ? 11.358 -8.511 -16.782 1.00 93.75 85 TRP A CA 1
ATOM 642 C C . TRP A 1 85 ? 10.560 -7.280 -17.181 1.00 93.75 85 TRP A C 1
ATOM 644 O O . TRP A 1 85 ? 11.003 -6.153 -16.951 1.00 93.75 85 TRP A O 1
ATOM 654 N N . LYS A 1 86 ? 9.382 -7.502 -17.763 1.00 94.25 86 LYS A N 1
ATOM 655 C CA . LYS A 1 86 ? 8.345 -6.475 -17.805 1.00 94.25 86 LYS A CA 1
ATOM 656 C C . LYS A 1 86 ? 7.582 -6.511 -16.495 1.00 94.25 86 LYS A C 1
ATOM 658 O O . LYS A 1 86 ? 7.220 -7.590 -16.019 1.00 94.25 86 LYS A O 1
ATOM 663 N N . VAL A 1 87 ? 7.353 -5.339 -15.933 1.00 93.88 87 VAL A N 1
ATOM 664 C CA . VAL A 1 87 ? 6.701 -5.165 -14.642 1.00 93.88 87 VAL A CA 1
ATOM 665 C C . VAL A 1 87 ? 5.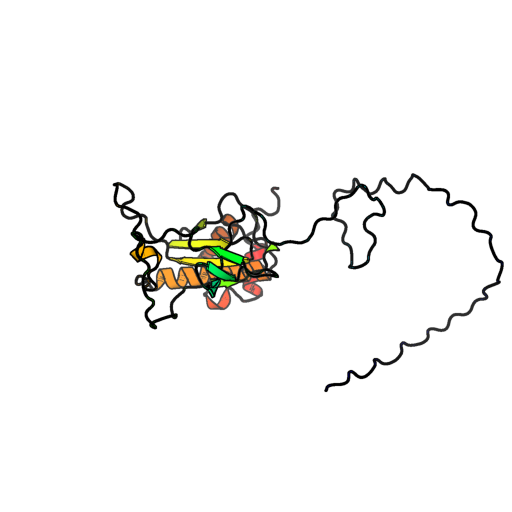492 -4.265 -14.839 1.00 93.88 87 VAL A C 1
ATOM 667 O O . VAL A 1 87 ? 5.635 -3.121 -15.259 1.00 93.88 87 VAL A O 1
ATOM 670 N N . ASP A 1 88 ? 4.312 -4.780 -14.523 1.00 93.25 88 ASP A N 1
ATOM 671 C CA . ASP A 1 88 ? 3.098 -3.986 -14.394 1.00 93.25 88 ASP A CA 1
ATOM 672 C C . ASP A 1 88 ? 3.241 -3.079 -13.166 1.00 93.25 88 ASP A C 1
ATOM 674 O O . ASP A 1 88 ? 3.401 -3.557 -12.038 1.00 93.25 88 ASP A O 1
ATOM 678 N N . VAL A 1 89 ? 3.233 -1.770 -13.407 1.00 91.75 89 VAL A N 1
ATOM 679 C CA . VAL A 1 89 ? 3.390 -0.717 -12.393 1.00 91.75 89 VAL A CA 1
ATOM 680 C C . VAL A 1 89 ? 2.192 0.229 -12.375 1.00 91.75 89 VAL A C 1
ATOM 682 O O . VAL A 1 89 ? 2.336 1.364 -11.931 1.00 91.75 89 VAL A O 1
ATOM 685 N N . ASN A 1 90 ? 1.021 -0.198 -12.853 1.00 90.06 90 ASN A N 1
ATOM 686 C CA . ASN A 1 90 ? -0.168 0.656 -12.950 1.00 90.06 90 ASN A CA 1
ATOM 687 C C . ASN A 1 90 ? 0.058 1.959 -13.742 1.00 90.06 90 ASN A C 1
ATOM 689 O O . ASN A 1 90 ? -0.289 3.067 -13.320 1.00 90.06 90 ASN A O 1
ATOM 693 N N . SER A 1 91 ? 0.724 1.843 -14.887 1.00 87.62 91 SER A N 1
ATOM 694 C CA . SER A 1 91 ? 1.014 2.969 -15.772 1.00 87.62 91 SER A CA 1
ATOM 695 C C . SER A 1 91 ? 0.562 2.649 -17.191 1.00 87.62 91 SER A C 1
ATOM 697 O O . SER A 1 91 ? 0.206 1.522 -17.521 1.00 87.62 91 SER A O 1
ATOM 699 N N . ARG A 1 92 ? 0.600 3.653 -18.070 1.00 85.94 92 ARG A N 1
ATOM 700 C CA . ARG A 1 92 ? 0.273 3.487 -19.494 1.00 85.94 92 ARG A CA 1
ATOM 701 C C . ARG A 1 92 ? 1.201 2.487 -20.200 1.00 85.94 92 ARG A C 1
ATOM 703 O O . ARG A 1 92 ? 0.847 1.970 -21.257 1.00 85.94 92 ARG A O 1
ATOM 710 N N . GLN A 1 93 ? 2.400 2.285 -19.666 1.00 87.81 93 GLN A N 1
ATOM 711 C CA . GLN A 1 93 ? 3.399 1.360 -20.186 1.00 87.81 93 GLN A CA 1
ATOM 712 C C . GLN A 1 93 ? 3.968 0.527 -19.041 1.00 87.81 93 GLN A C 1
ATOM 714 O O . GLN A 1 93 ? 4.135 1.040 -17.932 1.00 87.81 93 GLN A O 1
ATOM 719 N N . ASP A 1 94 ? 4.311 -0.725 -19.338 1.00 90.62 94 ASP A N 1
ATOM 720 C CA . ASP A 1 94 ? 5.024 -1.591 -18.403 1.00 90.62 94 ASP A CA 1
ATOM 721 C C . ASP A 1 94 ? 6.408 -1.015 -18.077 1.00 90.62 94 ASP A C 1
ATOM 723 O O . ASP A 1 94 ? 7.124 -0.507 -18.947 1.00 90.62 94 ASP A O 1
ATOM 727 N N . GLY A 1 95 ? 6.814 -1.161 -16.820 1.00 90.31 95 GLY A N 1
ATOM 728 C CA . GLY A 1 95 ? 8.186 -0.942 -16.392 1.00 90.31 95 GLY A CA 1
ATOM 729 C C . GLY A 1 95 ? 9.117 -2.044 -16.901 1.00 90.31 95 GLY A C 1
ATOM 730 O O . GLY A 1 95 ? 8.704 -3.173 -17.167 1.00 90.31 95 GLY A O 1
ATOM 731 N N . LEU A 1 96 ? 10.407 -1.727 -17.005 1.00 92.69 96 LEU A N 1
ATOM 732 C CA . LEU A 1 96 ? 11.453 -2.696 -17.327 1.00 92.69 96 LEU A CA 1
ATOM 733 C C . LEU A 1 96 ? 12.382 -2.865 -16.129 1.00 92.69 96 LEU A C 1
ATOM 735 O O . LEU A 1 96 ? 13.056 -1.919 -15.727 1.00 92.69 96 LEU A O 1
ATOM 739 N N . LEU A 1 97 ? 12.466 -4.086 -15.607 1.00 91.94 97 LEU A N 1
ATOM 740 C CA . LEU A 1 97 ? 13.418 -4.459 -14.567 1.00 91.94 97 LEU A CA 1
ATOM 741 C C . LEU A 1 97 ? 14.533 -5.294 -15.192 1.00 91.94 97 LEU A C 1
ATOM 743 O O . LEU A 1 97 ? 14.318 -6.432 -15.608 1.00 91.94 97 LEU A O 1
ATOM 747 N N . LEU A 1 98 ? 15.728 -4.723 -15.308 1.00 88.62 98 LEU A N 1
ATOM 748 C CA . LEU A 1 98 ? 16.883 -5.436 -15.852 1.00 88.62 98 LEU A CA 1
ATOM 749 C C . LEU A 1 98 ? 17.423 -6.445 -14.833 1.00 88.62 98 LEU A C 1
ATOM 751 O O . LEU A 1 98 ? 17.452 -6.177 -13.636 1.00 88.62 98 LEU A O 1
ATOM 755 N N . LEU A 1 99 ? 17.941 -7.574 -15.320 1.00 83.12 99 LEU A N 1
ATOM 756 C CA . LEU A 1 99 ? 18.612 -8.575 -14.481 1.00 83.12 99 LEU A CA 1
ATOM 757 C C . LEU A 1 99 ? 19.844 -8.004 -13.760 1.00 83.12 99 LEU A C 1
ATOM 759 O O . LEU A 1 99 ? 20.185 -8.448 -12.674 1.00 83.12 99 LEU A O 1
ATOM 763 N N . SER A 1 100 ? 20.499 -6.997 -14.341 1.00 82.88 100 SER A N 1
ATOM 764 C CA . SER A 1 100 ? 21.617 -6.275 -13.718 1.00 82.88 100 SER A CA 1
ATOM 765 C C . SER A 1 100 ? 21.202 -5.369 -12.557 1.00 82.88 100 SER A C 1
ATOM 767 O O . SER A 1 100 ? 22.064 -4.843 -11.865 1.00 82.88 100 SER A O 1
ATOM 769 N N . SER A 1 101 ? 19.901 -5.135 -12.386 1.00 83.31 101 SER A N 1
ATOM 770 C CA . SER A 1 101 ? 19.333 -4.216 -11.397 1.00 83.31 101 SER A CA 1
ATOM 771 C C . SER A 1 101 ? 18.644 -4.955 -10.246 1.00 83.31 101 SER A C 1
ATOM 773 O O . SER A 1 101 ? 17.880 -4.343 -9.506 1.00 83.31 101 SER A O 1
ATOM 775 N N . VAL A 1 102 ? 18.889 -6.263 -10.102 1.00 81.56 102 VAL A N 1
ATOM 776 C CA . VAL A 1 102 ? 18.369 -7.091 -9.005 1.00 81.56 102 VAL A CA 1
ATOM 777 C C . VAL A 1 102 ? 19.508 -7.777 -8.253 1.00 81.56 102 VAL A C 1
ATOM 779 O O . VAL A 1 102 ? 20.536 -8.124 -8.834 1.00 81.56 102 VAL A O 1
ATOM 782 N N . ASN A 1 103 ? 19.311 -8.011 -6.957 1.00 73.62 103 ASN A N 1
ATOM 783 C CA . ASN A 1 103 ? 20.289 -8.689 -6.108 1.00 73.62 103 ASN A CA 1
ATOM 784 C C . ASN A 1 103 ? 20.119 -10.205 -6.231 1.00 73.62 103 ASN A C 1
ATOM 786 O O . ASN A 1 103 ? 19.239 -10.771 -5.592 1.00 73.62 103 ASN A O 1
ATOM 790 N N . LEU A 1 104 ? 20.913 -10.879 -7.064 1.00 65.69 104 LEU A N 1
ATOM 791 C CA . LEU A 1 104 ? 20.816 -12.336 -7.227 1.00 65.69 104 LEU A CA 1
ATOM 792 C C . LEU A 1 104 ? 21.526 -13.088 -6.080 1.00 65.69 104 LEU A C 1
ATOM 794 O O . LEU A 1 104 ? 22.616 -12.669 -5.684 1.00 65.69 104 LEU A O 1
ATOM 798 N N . PRO A 1 105 ? 20.992 -14.231 -5.599 1.00 58.66 105 PRO A N 1
ATOM 799 C CA . PRO A 1 105 ? 21.718 -15.103 -4.677 1.00 58.66 105 PRO A CA 1
ATOM 800 C C . PRO A 1 105 ? 22.992 -15.634 -5.332 1.00 58.66 105 PRO A C 1
ATOM 802 O O . PRO A 1 105 ? 22.925 -16.246 -6.399 1.00 58.66 105 PRO A O 1
ATOM 805 N N . GLY A 1 106 ? 24.150 -15.430 -4.699 1.00 57.53 106 GLY A N 1
ATOM 806 C CA . GLY A 1 106 ? 25.374 -16.200 -4.965 1.00 57.53 106 GLY A CA 1
ATOM 807 C C . GLY A 1 106 ? 25.852 -16.287 -6.425 1.00 57.53 106 GLY A C 1
ATOM 808 O O . GLY A 1 106 ? 26.565 -17.227 -6.762 1.00 57.53 106 GLY A O 1
ATOM 809 N N . GLY A 1 107 ? 25.449 -15.370 -7.314 1.00 52.31 107 GLY A N 1
ATOM 810 C CA . GLY A 1 107 ? 25.819 -15.394 -8.736 1.00 52.31 107 GLY A CA 1
ATOM 811 C C . GLY A 1 107 ? 25.258 -16.568 -9.557 1.00 52.31 107 GLY A C 1
ATOM 812 O O . GLY A 1 107 ? 25.629 -16.711 -10.723 1.00 52.31 107 GLY A O 1
ATOM 813 N N . VAL A 1 108 ? 24.363 -17.395 -9.001 1.00 46.88 108 VAL A N 1
ATOM 814 C CA . VAL A 1 108 ? 23.805 -18.569 -9.692 1.00 46.88 108 VAL A CA 1
ATOM 815 C C . VAL A 1 108 ? 22.334 -18.347 -10.022 1.00 46.88 108 VAL A C 1
ATOM 817 O O . VAL A 1 108 ? 21.484 -18.124 -9.164 1.00 46.88 108 VAL A O 1
ATOM 820 N N . GLN A 1 109 ? 22.028 -18.445 -11.313 1.00 41.41 109 GLN A N 1
ATOM 821 C CA . GLN A 1 109 ? 20.678 -18.360 -11.849 1.00 41.41 109 GLN A CA 1
ATOM 822 C C . GLN A 1 109 ? 19.885 -19.625 -11.486 1.00 41.41 109 GLN A C 1
ATOM 824 O O . GLN A 1 109 ? 20.144 -20.713 -12.005 1.00 41.41 109 GLN A O 1
ATOM 829 N N . ARG A 1 110 ? 18.893 -19.491 -10.603 1.00 43.53 110 ARG A N 1
ATOM 830 C CA . ARG A 1 110 ? 17.972 -20.583 -10.261 1.00 43.53 110 ARG A CA 1
ATOM 831 C C . ARG A 1 110 ? 17.055 -20.913 -11.450 1.00 43.53 110 ARG A C 1
ATOM 833 O O . ARG A 1 110 ? 16.513 -20.019 -12.101 1.00 43.53 110 ARG A O 1
ATOM 840 N N . ARG A 1 111 ? 16.853 -22.208 -11.724 1.00 39.09 111 ARG A N 1
ATOM 841 C CA . ARG A 1 111 ? 15.823 -22.721 -12.650 1.00 39.09 111 ARG A CA 1
ATOM 842 C C . ARG A 1 111 ? 14.464 -22.778 -11.940 1.00 39.09 111 ARG A C 1
ATOM 844 O O . ARG A 1 111 ? 14.390 -23.243 -10.807 1.00 39.09 111 ARG A O 1
ATOM 851 N N . LYS A 1 112 ? 13.405 -22.301 -12.603 1.00 42.00 112 LYS A N 1
ATOM 852 C CA . LYS A 1 112 ? 12.030 -22.276 -12.070 1.00 42.00 112 LYS A CA 1
ATOM 853 C C . LYS A 1 112 ? 11.427 -23.688 -11.984 1.00 42.00 112 LYS A C 1
ATOM 855 O O . LYS A 1 112 ? 11.647 -24.495 -12.883 1.00 42.00 112 LYS A O 1
ATOM 860 N N . LEU A 1 113 ? 10.648 -23.939 -10.931 1.00 39.38 113 LEU A N 1
ATOM 861 C CA . LEU A 1 113 ? 9.747 -25.088 -10.763 1.00 39.38 113 LEU A CA 1
ATOM 862 C C . LEU A 1 113 ? 8.295 -24.579 -10.750 1.00 39.38 113 LEU A C 1
ATOM 864 O O . LEU A 1 113 ? 8.040 -23.460 -10.316 1.00 39.38 113 LEU A O 1
ATOM 868 N N . GLU A 1 114 ? 7.373 -25.402 -11.247 1.00 40.22 114 GLU A N 1
ATOM 869 C CA . GLU A 1 114 ? 5.977 -25.079 -11.601 1.00 40.22 114 GLU A CA 1
ATOM 870 C C . GLU A 1 114 ? 4.976 -25.210 -10.431 1.00 40.22 114 GLU A C 1
ATOM 872 O O . GLU A 1 114 ? 3.824 -25.570 -10.630 1.00 40.22 114 GLU A O 1
ATOM 877 N N . SER A 1 115 ? 5.382 -24.957 -9.186 1.00 34.56 115 SER A N 1
ATOM 878 C CA . SER A 1 115 ? 4.484 -25.136 -8.036 1.00 34.56 115 SER A CA 1
ATOM 879 C C . SER A 1 115 ? 4.295 -23.858 -7.222 1.00 34.56 115 SER A C 1
ATOM 881 O O . SER A 1 115 ? 5.234 -23.393 -6.573 1.00 34.56 115 SER A O 1
ATOM 883 N N . ASP A 1 116 ? 3.035 -23.424 -7.212 1.00 39.97 116 ASP A N 1
ATOM 884 C CA . ASP A 1 116 ? 2.336 -22.532 -6.283 1.00 39.97 116 ASP A CA 1
ATOM 885 C C . ASP A 1 116 ? 2.464 -21.009 -6.448 1.00 39.97 116 ASP A C 1
ATOM 887 O O . ASP A 1 116 ? 3.422 -20.367 -6.016 1.00 39.97 116 ASP A O 1
ATOM 891 N N . GLU A 1 117 ? 1.369 -20.450 -6.981 1.00 43.53 117 GLU A N 1
ATOM 892 C CA . GLU A 1 117 ? 0.979 -19.033 -7.028 1.00 43.53 117 GLU A CA 1
ATOM 893 C C . GLU A 1 117 ? -0.033 -18.657 -5.925 1.00 43.53 117 GLU A C 1
ATOM 895 O O . GLU A 1 117 ? -0.571 -17.550 -5.907 1.00 43.53 117 GLU A O 1
ATOM 900 N N . LEU A 1 118 ? -0.323 -19.550 -4.976 1.00 44.00 118 LEU A N 1
ATOM 901 C CA . LEU A 1 118 ? -1.417 -19.349 -4.029 1.00 44.00 118 LEU A CA 1
ATOM 902 C C . LEU A 1 118 ? -0.908 -19.114 -2.607 1.00 44.00 118 LEU A C 1
ATOM 904 O O . LEU A 1 118 ? -1.048 -19.979 -1.754 1.00 44.00 118 LEU A O 1
ATOM 908 N N . GLN A 1 119 ? -0.312 -17.941 -2.363 1.00 44.34 119 GLN A N 1
ATOM 909 C CA . GLN A 1 119 ? -0.349 -17.221 -1.071 1.00 44.34 119 GLN A CA 1
ATOM 910 C C . GLN A 1 119 ? 0.480 -15.920 -1.102 1.00 44.34 119 GLN A C 1
ATOM 912 O O . GLN A 1 119 ? 1.214 -15.598 -0.175 1.00 44.34 119 GLN A O 1
ATOM 917 N N . MET A 1 120 ? 0.345 -15.111 -2.148 1.00 44.75 120 MET A N 1
ATOM 918 C CA . MET A 1 120 ? 0.827 -13.725 -2.131 1.00 44.75 120 MET A CA 1
ATOM 919 C C . MET A 1 120 ? -0.216 -12.874 -1.395 1.00 44.75 120 MET A C 1
ATOM 921 O O . MET A 1 120 ? -1.255 -12.523 -1.951 1.00 44.75 120 MET A O 1
ATOM 925 N N . ARG A 1 121 ? -0.021 -12.703 -0.081 1.00 62.38 121 ARG A N 1
ATOM 926 C CA . ARG A 1 121 ? -1.063 -12.214 0.832 1.00 62.38 121 ARG A CA 1
ATOM 927 C C . ARG A 1 121 ? -1.320 -10.719 0.598 1.00 62.38 121 ARG A C 1
ATOM 929 O O . ARG A 1 121 ? -0.412 -9.908 0.616 1.00 62.38 121 ARG A O 1
ATOM 936 N N . THR A 1 122 ? -2.585 -10.438 0.297 1.00 68.56 122 THR A N 1
ATOM 937 C CA . THR A 1 122 ? -3.259 -9.150 0.080 1.00 68.56 122 THR A CA 1
ATOM 938 C C . THR A 1 122 ? -2.460 -8.052 -0.627 1.00 68.56 122 THR A C 1
ATOM 940 O O . THR A 1 122 ? -2.142 -7.008 -0.067 1.00 68.56 122 THR A O 1
ATOM 943 N N . PHE A 1 123 ? -2.234 -8.271 -1.919 1.00 82.88 123 PHE A N 1
ATOM 944 C CA . PHE A 1 123 ? -1.995 -7.205 -2.888 1.00 82.88 123 PHE A CA 1
ATOM 945 C C . PHE A 1 123 ? -3.324 -6.594 -3.341 1.00 82.88 123 PHE A C 1
ATOM 947 O O . PHE A 1 123 ? -4.265 -7.333 -3.654 1.00 82.88 123 PHE A O 1
ATOM 954 N N . PHE A 1 124 ? -3.406 -5.271 -3.426 1.00 88.88 124 PHE A N 1
ATOM 955 C CA . PHE A 1 124 ? -4.525 -4.597 -4.083 1.00 88.88 124 PHE A CA 1
ATOM 956 C C . PHE A 1 124 ? -4.119 -3.232 -4.643 1.00 88.88 124 PHE A C 1
ATOM 958 O O . PHE A 1 124 ? -3.045 -2.707 -4.353 1.00 88.88 124 PHE A O 1
ATOM 965 N N . GLU A 1 125 ? -4.986 -2.698 -5.496 1.00 91.69 125 GLU A N 1
ATOM 966 C CA . GLU A 1 125 ? -4.802 -1.431 -6.188 1.00 91.69 125 GLU A CA 1
ATOM 967 C C . GLU A 1 125 ? -5.780 -0.391 -5.646 1.00 91.69 125 GLU A C 1
ATOM 969 O O . GLU A 1 125 ? -6.974 -0.661 -5.538 1.00 91.69 125 GLU A O 1
ATOM 974 N N . GLU A 1 126 ? -5.262 0.802 -5.373 1.00 92.25 126 GLU A N 1
ATOM 975 C CA . GLU A 1 126 ? -6.027 2.011 -5.087 1.00 92.25 126 GLU A CA 1
ATOM 976 C C . GLU A 1 126 ? -5.630 3.135 -6.048 1.00 92.25 126 GLU A C 1
ATOM 978 O O . GLU A 1 126 ? -4.601 3.080 -6.728 1.00 92.25 126 GLU A O 1
ATOM 983 N N . ALA A 1 127 ? -6.436 4.197 -6.109 1.00 88.88 127 ALA A N 1
ATOM 984 C CA . ALA A 1 127 ? -6.125 5.329 -6.974 1.00 88.88 127 ALA A CA 1
ATOM 985 C C . ALA A 1 127 ? -4.776 5.969 -6.565 1.00 88.88 127 ALA A C 1
ATOM 987 O O . ALA A 1 127 ? -4.655 6.434 -5.429 1.00 88.88 127 ALA A O 1
ATOM 988 N N . PRO A 1 128 ? -3.792 6.115 -7.481 1.00 89.06 128 PRO A N 1
ATOM 989 C CA . PRO A 1 128 ? -2.461 6.637 -7.140 1.00 89.06 128 PRO A CA 1
ATOM 990 C C . PRO A 1 128 ? -2.492 8.021 -6.479 1.00 89.06 128 PRO A C 1
ATOM 992 O O . PRO A 1 128 ? -1.649 8.349 -5.653 1.00 89.06 128 PRO A O 1
ATOM 995 N N . ARG A 1 129 ? -3.505 8.836 -6.808 1.00 89.19 129 ARG A N 1
ATOM 996 C CA . ARG A 1 129 ? -3.708 10.180 -6.240 1.00 89.19 129 ARG A CA 1
ATOM 997 C C . ARG A 1 129 ? -4.058 10.178 -4.751 1.00 89.19 129 ARG A C 1
ATOM 999 O O . ARG A 1 129 ? -3.918 11.217 -4.114 1.00 89.19 129 ARG A O 1
ATOM 1006 N N . LEU A 1 130 ? -4.541 9.059 -4.216 1.00 90.62 130 LEU A N 1
ATOM 1007 C CA . LEU A 1 130 ? -4.857 8.934 -2.796 1.00 90.62 130 LEU A CA 1
ATOM 1008 C C . LEU A 1 130 ? -3.603 8.667 -1.964 1.00 90.62 130 LEU A C 1
ATOM 1010 O O . LEU A 1 130 ? -3.601 8.972 -0.781 1.00 90.62 130 LEU A O 1
ATOM 1014 N N . ILE A 1 131 ? -2.523 8.150 -2.551 1.00 91.62 131 ILE A N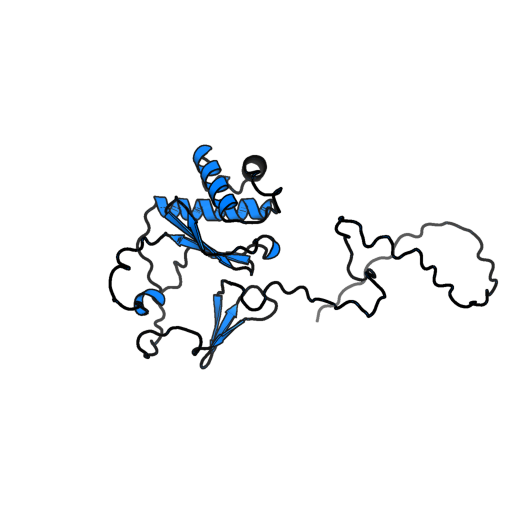 1
ATOM 1015 C CA . ILE A 1 131 ? -1.297 7.859 -1.807 1.00 91.62 131 ILE A CA 1
ATOM 1016 C C . ILE A 1 131 ? -0.489 9.145 -1.656 1.00 91.62 131 ILE A C 1
ATOM 1018 O O . ILE A 1 131 ? 0.019 9.710 -2.629 1.00 91.62 131 ILE A O 1
ATOM 1022 N N . ARG A 1 132 ? -0.350 9.617 -0.414 1.00 90.25 132 ARG A N 1
ATOM 1023 C CA . ARG A 1 132 ? 0.508 10.766 -0.119 1.00 90.25 132 ARG A CA 1
ATOM 1024 C C . ARG A 1 132 ? 1.975 10.378 -0.278 1.00 90.25 132 ARG A C 1
ATOM 1026 O O . ARG A 1 132 ? 2.411 9.332 0.192 1.00 90.25 132 ARG A O 1
ATOM 1033 N N . ARG A 1 133 ? 2.754 11.260 -0.907 1.00 90.00 133 ARG A N 1
ATOM 1034 C CA . ARG A 1 133 ? 4.218 11.149 -0.961 1.00 90.00 133 ARG A CA 1
ATOM 1035 C C . ARG A 1 133 ? 4.791 11.440 0.420 1.00 90.00 133 ARG A C 1
ATOM 1037 O O . ARG A 1 133 ? 4.627 12.550 0.923 1.00 90.00 133 ARG A O 1
ATOM 1044 N N . LEU A 1 134 ? 5.447 10.448 1.014 1.00 89.56 134 LEU A N 1
ATOM 1045 C CA . LEU A 1 134 ? 6.037 10.520 2.349 1.00 89.56 134 LEU A CA 1
ATOM 1046 C C . LEU A 1 134 ? 7.529 10.175 2.287 1.00 89.56 134 LEU A C 1
ATOM 1048 O O . LEU A 1 134 ? 8.044 9.714 1.271 1.00 89.56 134 LEU A O 1
ATOM 1052 N N . LYS A 1 135 ? 8.248 10.409 3.392 1.00 88.19 135 LYS A N 1
ATOM 1053 C CA . LYS A 1 135 ? 9.680 10.075 3.491 1.00 88.19 135 LYS A CA 1
ATOM 1054 C C . LYS A 1 135 ? 9.930 8.564 3.422 1.00 88.19 135 LYS A C 1
ATOM 1056 O O . LYS A 1 135 ? 10.951 8.139 2.893 1.00 88.19 135 LYS A O 1
ATOM 1061 N N . SER A 1 136 ? 9.016 7.778 3.983 1.00 89.31 136 SER A N 1
ATOM 1062 C CA . SER A 1 136 ? 9.002 6.320 3.902 1.00 89.31 136 SER A CA 1
ATOM 1063 C C . SER A 1 136 ? 7.653 5.881 3.361 1.00 89.31 136 SER A C 1
ATOM 1065 O O . SER A 1 136 ? 6.648 6.533 3.621 1.00 89.31 136 SER A O 1
ATOM 1067 N N . HIS A 1 137 ? 7.659 4.775 2.627 1.00 90.38 137 HIS A N 1
ATOM 1068 C CA . HIS A 1 137 ? 6.469 4.082 2.138 1.00 90.38 137 HIS A CA 1
ATOM 1069 C C . HIS A 1 137 ? 6.365 2.654 2.698 1.00 90.38 137 HIS A C 1
ATOM 1071 O O . HIS A 1 137 ? 5.503 1.887 2.273 1.00 90.38 137 HIS A O 1
ATOM 1077 N N . PHE A 1 138 ? 7.252 2.316 3.638 1.00 91.19 138 PHE A N 1
ATOM 1078 C CA . PHE A 1 138 ? 7.232 1.102 4.442 1.00 91.19 138 PHE A CA 1
ATOM 1079 C C . PHE A 1 138 ? 6.749 1.474 5.837 1.00 91.19 138 PHE A C 1
ATOM 1081 O O . PHE A 1 138 ? 7.365 2.326 6.490 1.00 91.19 138 PHE A O 1
ATOM 1088 N N . PHE A 1 139 ? 5.669 0.844 6.279 1.00 90.81 139 PHE A N 1
ATOM 1089 C CA . PHE A 1 139 ? 5.047 1.120 7.567 1.00 90.81 139 PHE A CA 1
ATOM 1090 C C . PHE A 1 139 ? 4.848 -0.175 8.330 1.00 90.81 139 PHE A C 1
ATOM 1092 O O . PHE A 1 139 ? 4.314 -1.134 7.782 1.00 90.81 139 PHE A O 1
ATOM 1099 N N . THR A 1 140 ? 5.238 -0.177 9.596 1.00 90.44 140 THR A N 1
ATOM 1100 C CA . THR A 1 140 ? 4.981 -1.278 10.522 1.00 90.44 140 THR A CA 1
ATOM 1101 C C . THR A 1 140 ? 3.889 -0.838 11.477 1.00 90.44 140 THR A C 1
ATOM 1103 O O . THR A 1 140 ? 4.081 0.097 12.252 1.00 90.44 140 THR A O 1
ATOM 1106 N N . LEU A 1 141 ? 2.741 -1.504 11.413 1.00 91.25 141 LEU A N 1
ATOM 1107 C CA . LEU A 1 141 ? 1.613 -1.243 12.294 1.00 91.25 141 LEU A CA 1
ATOM 1108 C C . LEU A 1 141 ? 1.765 -2.033 13.605 1.00 91.25 141 LEU A C 1
ATOM 1110 O O . LEU A 1 141 ? 2.232 -3.182 13.590 1.00 91.25 141 LEU A O 1
ATOM 1114 N N . PRO A 1 142 ? 1.292 -1.490 14.743 1.00 89.75 142 PRO A N 1
ATOM 1115 C CA . PRO A 1 142 ? 1.402 -2.140 16.054 1.00 89.75 142 PRO A CA 1
ATOM 1116 C C . PRO A 1 142 ? 0.654 -3.482 16.141 1.00 89.75 142 PRO A C 1
ATOM 1118 O O . PRO A 1 142 ? 0.906 -4.284 17.038 1.00 89.75 142 PRO A O 1
ATOM 1121 N N . CYS A 1 143 ? -0.225 -3.781 15.180 1.00 87.38 143 CYS A N 1
ATOM 1122 C CA . CYS A 1 143 ? -0.936 -5.053 15.060 1.00 87.38 143 CYS A CA 1
ATOM 1123 C C . CYS A 1 143 ? -0.106 -6.204 14.455 1.00 87.38 143 CYS A C 1
ATOM 1125 O O . CYS A 1 143 ? -0.649 -7.284 14.205 1.00 87.38 143 CYS A O 1
ATOM 1127 N N . GLY A 1 144 ? 1.199 -6.003 14.232 1.00 87.88 144 GLY A N 1
ATOM 1128 C CA . GLY A 1 144 ? 2.097 -7.025 13.685 1.00 87.88 144 GLY A CA 1
ATOM 1129 C C . GLY A 1 144 ? 1.929 -7.217 12.178 1.00 87.88 144 GLY A C 1
ATOM 1130 O O . GLY A 1 144 ? 2.066 -8.334 11.670 1.00 87.88 144 GLY A O 1
ATOM 1131 N N . VAL A 1 145 ? 1.609 -6.134 11.474 1.00 90.00 145 VAL A N 1
ATOM 1132 C CA . VAL A 1 145 ? 1.389 -6.093 10.027 1.00 90.00 145 VAL A CA 1
ATOM 1133 C C . VAL A 1 145 ? 2.255 -4.989 9.439 1.00 90.00 145 VAL A C 1
ATOM 1135 O O . VAL A 1 145 ? 2.245 -3.872 9.945 1.00 90.00 145 VAL A O 1
ATOM 1138 N N . ASP A 1 146 ? 2.964 -5.294 8.361 1.00 89.88 146 ASP A N 1
ATOM 1139 C CA . ASP A 1 146 ? 3.657 -4.299 7.554 1.00 89.88 146 ASP A CA 1
ATOM 1140 C C . ASP A 1 146 ? 2.824 -3.942 6.322 1.00 89.88 146 ASP A C 1
ATOM 1142 O O . ASP A 1 146 ? 2.138 -4.786 5.735 1.00 89.88 146 ASP A O 1
ATOM 1146 N N . VAL A 1 147 ? 2.899 -2.677 5.925 1.00 92.19 147 VAL A N 1
ATOM 1147 C CA . VAL A 1 147 ? 2.239 -2.125 4.745 1.00 92.19 147 VAL A CA 1
ATOM 1148 C C . VAL A 1 147 ? 3.283 -1.425 3.886 1.00 92.19 147 VAL A C 1
ATOM 1150 O O . VAL A 1 147 ? 4.018 -0.557 4.359 1.00 92.19 147 VAL A O 1
ATOM 1153 N N . ILE A 1 148 ? 3.315 -1.774 2.603 1.00 92.56 148 ILE A N 1
ATOM 1154 C CA . ILE A 1 148 ? 4.117 -1.101 1.582 1.00 92.56 148 ILE A CA 1
ATOM 1155 C C . ILE A 1 148 ? 3.158 -0.395 0.630 1.00 92.56 148 ILE A C 1
ATOM 1157 O O . ILE A 1 148 ? 2.374 -1.048 -0.060 1.00 92.56 148 ILE A O 1
ATOM 1161 N N . MET A 1 149 ? 3.220 0.935 0.584 1.00 92.69 149 MET A N 1
ATOM 1162 C CA . MET A 1 149 ? 2.368 1.751 -0.290 1.00 92.69 149 MET A CA 1
ATOM 1163 C C . MET A 1 149 ? 3.172 2.300 -1.468 1.00 92.69 149 MET A C 1
ATOM 1165 O O . MET A 1 149 ? 3.851 3.316 -1.338 1.00 92.69 149 MET A O 1
ATOM 1169 N N . GLY A 1 150 ? 3.083 1.657 -2.632 1.00 92.44 150 GLY A N 1
ATOM 1170 C CA . GLY A 1 150 ? 3.694 2.157 -3.860 1.00 92.44 150 GLY A CA 1
ATOM 1171 C C . GLY A 1 150 ? 2.989 3.412 -4.371 1.00 92.44 150 GLY A C 1
ATOM 1172 O O . GLY A 1 150 ? 1.767 3.441 -4.469 1.00 92.44 150 GLY A O 1
ATOM 1173 N N . LEU A 1 151 ? 3.743 4.437 -4.774 1.00 91.81 151 LEU A N 1
ATOM 1174 C CA . LEU A 1 151 ? 3.204 5.706 -5.302 1.00 91.81 151 LEU A CA 1
ATOM 1175 C C . LEU A 1 151 ? 2.359 5.553 -6.576 1.00 91.81 151 LEU A C 1
ATOM 1177 O O . LEU A 1 151 ? 1.665 6.475 -6.994 1.00 91.81 151 LEU A O 1
ATOM 1181 N N . ASN A 1 152 ? 2.399 4.372 -7.179 1.00 92.06 152 ASN A N 1
ATOM 1182 C CA . ASN A 1 152 ? 1.587 3.961 -8.308 1.00 92.06 152 ASN A CA 1
ATOM 1183 C C . ASN A 1 152 ? 0.219 3.367 -7.922 1.00 92.06 152 ASN A C 1
ATOM 1185 O O . ASN A 1 152 ? -0.456 2.804 -8.780 1.00 92.06 152 ASN A O 1
ATOM 1189 N N . GLY A 1 153 ? -0.199 3.453 -6.659 1.00 91.75 153 GLY A N 1
ATOM 1190 C CA . GLY A 1 153 ? -1.493 2.919 -6.220 1.00 91.75 153 GLY A CA 1
ATOM 1191 C C . GLY A 1 153 ? -1.452 1.455 -5.784 1.00 91.75 153 GLY A C 1
ATOM 1192 O O . GLY A 1 153 ? -2.435 0.950 -5.255 1.00 91.75 153 GLY A O 1
ATOM 1193 N N . TYR A 1 154 ? -0.334 0.757 -5.987 1.00 93.94 154 TYR A N 1
ATOM 1194 C CA . TYR A 1 154 ? -0.197 -0.640 -5.586 1.00 93.94 154 TYR A CA 1
ATOM 1195 C C . TYR A 1 154 ? 0.218 -0.745 -4.127 1.00 93.94 154 TYR A C 1
ATOM 1197 O O . TYR A 1 154 ? 1.252 -0.215 -3.719 1.00 93.94 154 TYR A O 1
ATOM 1205 N N . ILE A 1 155 ? -0.596 -1.457 -3.354 1.00 94.00 155 ILE A N 1
ATOM 1206 C CA . ILE A 1 155 ? -0.423 -1.628 -1.917 1.00 94.00 155 ILE A CA 1
ATOM 1207 C C . ILE A 1 155 ? -0.215 -3.109 -1.624 1.00 94.00 155 ILE A C 1
ATOM 1209 O O . ILE A 1 155 ? -0.922 -3.980 -2.139 1.00 94.00 155 ILE A O 1
ATOM 1213 N N . TRP A 1 156 ? 0.778 -3.383 -0.787 1.00 91.88 156 TRP A N 1
ATOM 1214 C CA . TRP A 1 156 ? 1.105 -4.718 -0.314 1.00 91.88 156 TRP A CA 1
ATOM 1215 C C . TRP A 1 156 ? 1.019 -4.763 1.208 1.00 91.88 156 TRP A C 1
ATOM 1217 O O . TRP A 1 156 ? 1.587 -3.903 1.879 1.00 91.88 156 TRP A O 1
ATOM 1227 N N . VAL A 1 157 ? 0.315 -5.759 1.747 1.00 91.50 157 VAL A N 1
ATOM 1228 C CA . VAL A 1 157 ? 0.123 -5.930 3.193 1.00 91.50 157 VAL A CA 1
ATOM 1229 C C . VAL A 1 157 ? 0.626 -7.306 3.611 1.00 91.50 157 VAL A C 1
ATOM 1231 O O . VAL A 1 157 ? 0.098 -8.329 3.172 1.00 91.50 157 VAL A O 1
ATOM 1234 N N . ASN A 1 158 ? 1.619 -7.351 4.495 1.00 87.19 158 ASN A N 1
ATOM 1235 C CA . ASN A 1 158 ? 2.242 -8.593 4.949 1.00 87.19 158 ASN A CA 1
ATOM 1236 C C . ASN A 1 158 ? 2.307 -8.692 6.473 1.00 87.19 158 ASN A C 1
ATOM 1238 O O . ASN A 1 158 ? 2.192 -7.711 7.195 1.00 87.19 158 ASN A O 1
ATOM 1242 N N . LYS A 1 159 ? 2.507 -9.910 6.984 1.00 84.81 159 LYS A N 1
ATOM 1243 C CA . LYS A 1 159 ? 2.847 -10.118 8.397 1.00 84.81 159 LYS A CA 1
ATOM 1244 C C . LYS A 1 159 ? 4.175 -9.428 8.699 1.00 84.81 159 LYS A C 1
ATOM 1246 O O . LYS A 1 159 ? 5.115 -9.576 7.918 1.00 84.81 159 LYS A O 1
ATOM 1251 N N . HIS A 1 160 ? 4.244 -8.756 9.844 1.00 84.06 160 HIS A N 1
ATOM 1252 C CA . HIS A 1 160 ? 5.489 -8.197 10.341 1.00 84.06 160 HIS A CA 1
ATOM 1253 C C . HIS A 1 160 ? 6.458 -9.312 10.729 1.00 84.06 160 HIS A C 1
ATOM 1255 O O . HIS A 1 160 ? 6.130 -10.201 11.527 1.00 84.06 160 HIS A O 1
ATOM 1261 N N . VAL A 1 161 ? 7.660 -9.259 10.167 1.00 74.81 161 VAL A N 1
ATOM 1262 C CA . VAL A 1 161 ? 8.756 -10.155 10.530 1.00 74.81 161 VAL A CA 1
ATOM 1263 C C . VAL A 1 161 ? 9.625 -9.399 11.521 1.00 74.81 161 VAL A C 1
ATOM 1265 O O . VAL A 1 161 ? 10.314 -8.456 11.149 1.00 74.81 161 VAL A O 1
ATOM 1268 N N . LYS A 1 162 ? 9.580 -9.801 12.798 1.00 66.81 162 LYS A N 1
ATOM 1269 C CA . LYS A 1 162 ? 10.511 -9.267 13.797 1.00 66.81 162 LYS A CA 1
ATOM 1270 C C . LYS A 1 162 ? 11.926 -9.525 13.295 1.00 66.81 162 LYS A C 1
ATOM 1272 O O . LYS A 1 162 ? 12.226 -10.658 12.920 1.00 66.81 162 LYS A O 1
ATOM 1277 N N . GLU A 1 163 ? 12.781 -8.510 13.334 1.00 59.81 163 GLU A N 1
ATOM 1278 C CA . GLU A 1 163 ? 14.211 -8.656 13.069 1.00 59.81 163 GLU A CA 1
ATOM 1279 C C . GLU A 1 163 ? 14.842 -9.542 14.153 1.00 59.81 163 GLU A C 1
ATOM 1281 O O . GLU A 1 163 ? 15.419 -9.076 15.134 1.00 59.81 163 GLU A O 1
ATOM 1286 N N . MET A 1 164 ? 14.685 -10.856 14.022 1.00 42.25 164 MET A N 1
ATOM 1287 C CA . MET A 1 164 ? 15.431 -11.811 14.818 1.00 42.25 164 MET A CA 1
ATOM 1288 C C . MET A 1 164 ? 16.793 -11.954 14.134 1.00 42.25 164 MET A C 1
ATOM 1290 O O . MET A 1 164 ? 16.912 -12.631 13.120 1.00 42.25 164 MET A O 1
ATOM 1294 N N . ASN A 1 165 ? 17.792 -11.270 14.705 1.00 40.72 165 ASN A N 1
ATOM 1295 C CA . ASN A 1 165 ? 19.227 -11.332 14.393 1.00 40.72 165 ASN A CA 1
ATOM 1296 C C . ASN A 1 165 ? 19.737 -10.510 13.188 1.00 40.72 165 ASN A C 1
ATOM 1298 O O . ASN A 1 165 ? 20.377 -11.052 12.298 1.00 40.72 165 ASN A O 1
ATOM 1302 N N . GLN A 1 166 ? 19.606 -9.179 13.226 1.00 43.97 166 GLN A N 1
ATOM 1303 C CA . GLN A 1 166 ? 20.563 -8.275 12.548 1.00 43.97 166 GLN A CA 1
ATOM 1304 C C . GLN A 1 166 ? 21.633 -7.748 13.525 1.00 43.97 166 GLN A C 1
ATOM 1306 O O . GLN A 1 166 ? 21.981 -6.571 13.544 1.00 43.97 166 GLN A O 1
ATOM 1311 N N . ALA A 1 167 ? 22.161 -8.631 14.372 1.00 35.34 167 ALA A N 1
ATOM 1312 C CA . ALA A 1 167 ? 23.343 -8.360 15.185 1.00 35.34 167 ALA A CA 1
ATOM 1313 C C . ALA A 1 167 ? 24.396 -9.433 14.888 1.00 35.34 167 ALA A C 1
ATOM 1315 O O . ALA A 1 167 ? 24.623 -10.339 15.684 1.00 35.34 167 ALA A O 1
ATOM 1316 N N . GLY A 1 168 ? 25.001 -9.340 13.706 1.00 37.94 168 GLY A N 1
ATOM 1317 C CA . GLY A 1 168 ? 26.123 -10.176 13.290 1.00 37.94 168 GLY A CA 1
ATOM 1318 C C . GLY A 1 168 ? 26.087 -10.446 11.791 1.00 37.94 168 GLY A C 1
ATOM 1319 O O . GLY A 1 168 ? 25.061 -10.861 11.281 1.00 37.94 168 GLY A O 1
ATOM 1320 N N . GLU A 1 169 ? 27.208 -10.140 11.141 1.00 47.94 169 GLU A N 1
ATOM 1321 C CA . GLU A 1 169 ? 27.748 -10.444 9.797 1.00 47.94 169 GLU A CA 1
ATOM 1322 C C . GLU A 1 169 ? 27.223 -11.648 8.959 1.00 47.94 169 GLU A C 1
ATOM 1324 O O . GLU A 1 169 ? 27.949 -12.155 8.103 1.00 47.94 169 GLU A O 1
ATOM 1329 N N . GLU A 1 170 ? 25.985 -12.112 9.105 1.00 46.69 170 GLU A N 1
ATOM 1330 C CA . GLU A 1 170 ? 25.400 -13.149 8.256 1.00 46.69 170 GLU A CA 1
ATOM 1331 C C . GLU A 1 170 ? 24.676 -12.503 7.068 1.00 46.69 170 GLU A C 1
ATOM 1333 O O . GLU A 1 170 ? 23.771 -11.681 7.209 1.00 46.69 170 GLU A O 1
ATOM 1338 N N . GLY A 1 171 ? 25.178 -12.812 5.872 1.00 50.59 171 GLY A N 1
ATOM 1339 C CA . GLY A 1 171 ? 24.789 -12.187 4.616 1.00 50.59 171 GLY A CA 1
ATOM 1340 C C . GLY A 1 171 ? 23.295 -12.268 4.307 1.00 50.59 171 GLY A C 1
ATOM 1341 O O . GLY A 1 171 ? 22.580 -13.155 4.756 1.00 50.59 171 GLY A O 1
ATOM 1342 N N . PHE A 1 172 ? 22.853 -11.332 3.468 1.00 53.28 172 PHE A N 1
ATOM 1343 C CA . PHE A 1 172 ? 21.533 -11.310 2.843 1.00 53.28 172 PHE A CA 1
ATOM 1344 C C . PHE A 1 172 ? 21.166 -12.704 2.303 1.00 53.28 172 PHE A C 1
ATOM 1346 O O . PHE A 1 172 ? 21.727 -13.146 1.295 1.00 53.28 172 PHE A O 1
ATOM 1353 N N . ASP A 1 173 ? 20.240 -13.394 2.976 1.00 58.25 173 ASP A N 1
ATOM 1354 C CA . ASP A 1 173 ? 19.748 -14.704 2.548 1.00 58.25 173 ASP A CA 1
ATOM 1355 C C . ASP A 1 173 ? 18.838 -14.535 1.329 1.00 58.25 173 ASP A C 1
ATOM 1357 O O . ASP A 1 173 ? 17.612 -14.440 1.398 1.00 58.25 173 ASP A O 1
ATOM 1361 N N . ALA A 1 174 ? 19.474 -14.449 0.169 1.00 56.56 174 ALA A N 1
ATOM 1362 C CA . ALA A 1 174 ? 18.784 -14.259 -1.089 1.00 56.56 174 ALA A CA 1
ATOM 1363 C C . ALA A 1 174 ? 17.905 -15.469 -1.465 1.00 56.56 174 ALA A C 1
ATOM 1365 O O . ALA A 1 174 ? 16.962 -15.304 -2.235 1.00 56.56 174 ALA A O 1
ATOM 1366 N N . GLU A 1 175 ? 1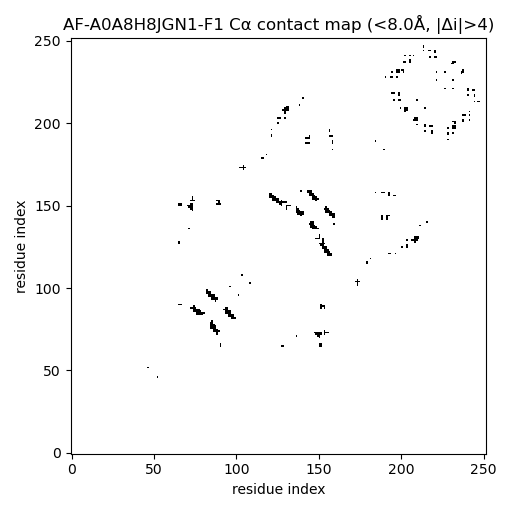8.155 -16.665 -0.922 1.00 61.75 175 GLU A N 1
ATOM 1367 C CA . GLU A 1 175 ? 17.273 -17.818 -1.142 1.00 61.75 175 GLU A CA 1
ATOM 1368 C C . GLU A 1 175 ? 15.927 -17.618 -0.427 1.00 61.75 175 GLU A C 1
ATOM 1370 O O . GLU A 1 175 ? 14.880 -17.903 -1.015 1.00 61.75 175 GLU A O 1
ATOM 1375 N N . ALA A 1 176 ? 15.930 -17.037 0.777 1.00 62.00 176 ALA A N 1
ATOM 1376 C CA . ALA A 1 176 ? 14.703 -16.641 1.468 1.00 62.00 176 ALA A CA 1
ATOM 1377 C C . ALA A 1 176 ? 13.935 -15.536 0.716 1.00 62.00 176 ALA A C 1
ATOM 1379 O O . ALA A 1 176 ? 12.711 -15.598 0.613 1.00 62.00 176 ALA A O 1
ATOM 1380 N N . VAL A 1 177 ? 14.637 -14.564 0.121 1.00 63.56 177 VAL A N 1
ATOM 1381 C CA . VAL A 1 177 ? 14.026 -13.414 -0.585 1.00 63.56 177 VAL A CA 1
ATOM 1382 C C . VAL A 1 177 ? 13.286 -13.813 -1.865 1.00 63.56 177 VAL A C 1
ATOM 1384 O O . VAL A 1 177 ? 12.283 -13.193 -2.215 1.00 63.56 177 VAL A O 1
ATOM 1387 N N . TYR A 1 178 ? 13.758 -14.845 -2.569 1.00 66.88 178 TYR A N 1
ATOM 1388 C CA . TYR A 1 178 ? 13.117 -15.345 -3.795 1.00 66.88 178 TYR A CA 1
ATOM 1389 C C . TYR A 1 178 ? 12.296 -16.622 -3.582 1.00 66.88 178 TYR A C 1
ATOM 1391 O O . TYR A 1 178 ? 11.848 -17.240 -4.554 1.00 66.88 178 TYR A O 1
ATOM 1399 N N . SER A 1 179 ? 12.090 -17.027 -2.328 1.00 71.06 179 SER A N 1
ATOM 1400 C CA . SER A 1 179 ? 11.201 -18.129 -1.979 1.00 71.06 179 SER A CA 1
ATOM 1401 C C . SER A 1 179 ? 9.744 -17.723 -2.192 1.00 71.06 179 SER A C 1
ATOM 1403 O O . SER A 1 179 ? 9.307 -16.653 -1.781 1.00 71.06 179 SER A O 1
ATOM 1405 N N . ASN A 1 180 ? 8.957 -18.610 -2.798 1.00 69.00 180 ASN A N 1
ATOM 1406 C CA . ASN A 1 180 ? 7.501 -18.477 -2.874 1.00 69.00 180 ASN A CA 1
ATOM 1407 C C . ASN A 1 180 ? 6.778 -19.150 -1.692 1.00 69.00 180 ASN A C 1
ATOM 1409 O O . ASN A 1 180 ? 5.548 -19.196 -1.664 1.00 69.00 180 ASN A O 1
ATOM 1413 N N . LYS A 1 181 ? 7.522 -19.695 -0.720 1.00 68.62 181 LYS A N 1
ATOM 1414 C CA . LYS A 1 181 ? 6.961 -20.317 0.483 1.00 68.62 181 LYS A CA 1
ATOM 1415 C C . LYS A 1 181 ? 6.852 -19.287 1.597 1.00 68.62 181 LYS A C 1
ATOM 1417 O O . LYS A 1 181 ? 7.859 -18.717 2.002 1.00 68.62 181 LYS A O 1
ATOM 1422 N N . ASN A 1 182 ? 5.639 -19.102 2.109 1.00 73.62 182 ASN A N 1
ATOM 1423 C CA . ASN A 1 182 ? 5.385 -18.230 3.250 1.00 73.62 182 ASN A CA 1
ATOM 1424 C C . ASN A 1 182 ? 5.470 -18.995 4.568 1.00 73.62 182 ASN A C 1
ATOM 1426 O O . ASN A 1 182 ? 5.053 -20.153 4.650 1.00 73.62 182 ASN A O 1
ATOM 1430 N N . ASP A 1 183 ? 5.898 -18.296 5.614 1.00 76.19 183 ASP A N 1
ATOM 1431 C CA . ASP A 1 183 ? 5.804 -18.790 6.981 1.00 76.19 183 ASP A CA 1
ATOM 1432 C C . ASP A 1 183 ? 4.343 -18.969 7.420 1.00 76.19 183 ASP A C 1
ATOM 1434 O O . ASP A 1 183 ? 3.451 -18.230 6.974 1.00 76.19 183 ASP A O 1
ATOM 1438 N N . PRO A 1 184 ? 4.064 -19.909 8.341 1.00 76.19 184 PRO A N 1
ATOM 1439 C CA . PRO A 1 184 ? 2.749 -20.012 8.948 1.00 76.19 184 PRO A CA 1
ATOM 1440 C C . PRO A 1 184 ? 2.383 -18.694 9.648 1.00 76.19 184 PRO A C 1
ATOM 1442 O O . PRO A 1 184 ? 3.153 -18.102 10.416 1.00 76.19 184 PRO A O 1
ATOM 1445 N N . ILE A 1 185 ? 1.167 -18.230 9.370 1.00 80.19 185 ILE A N 1
ATOM 1446 C CA . ILE A 1 185 ? 0.584 -17.034 9.974 1.00 80.19 185 ILE A CA 1
ATOM 1447 C C . ILE A 1 185 ? -0.561 -17.489 10.862 1.00 80.19 185 ILE A C 1
ATOM 1449 O O . ILE A 1 185 ? -1.423 -18.260 10.436 1.00 80.19 185 ILE A O 1
ATOM 1453 N N . ASP A 1 186 ? -0.550 -17.014 12.095 1.00 86.75 186 ASP A N 1
ATOM 1454 C CA . ASP A 1 186 ? -1.612 -17.233 13.055 1.00 86.75 186 ASP A CA 1
ATOM 1455 C C . ASP A 1 186 ? -2.904 -16.524 12.623 1.00 86.75 186 ASP A C 1
ATOM 1457 O O . ASP A 1 186 ? -2.923 -15.559 11.853 1.00 86.75 186 ASP A O 1
ATOM 1461 N N . THR A 1 187 ? -4.031 -17.005 13.140 1.00 88.31 187 THR A N 1
ATOM 1462 C CA . THR A 1 187 ? -5.344 -16.451 12.795 1.00 88.31 187 THR A CA 1
ATOM 1463 C C . THR A 1 187 ? -5.507 -14.997 13.230 1.00 88.31 187 THR A C 1
ATOM 1465 O O . THR A 1 187 ? -6.305 -14.277 12.636 1.00 88.31 187 THR A O 1
ATOM 1468 N N . THR A 1 188 ? -4.786 -14.556 14.263 1.00 90.31 188 THR A N 1
ATOM 1469 C CA . THR A 1 188 ? -4.884 -13.186 14.777 1.00 90.31 188 THR A CA 1
ATOM 1470 C C . THR A 1 188 ? -4.233 -12.215 13.802 1.00 90.31 188 THR A C 1
ATOM 1472 O O . THR A 1 188 ? -4.894 -11.273 13.363 1.00 90.31 188 THR A O 1
ATOM 1475 N N . THR A 1 189 ? -3.008 -12.495 13.354 1.00 88.81 189 THR A N 1
ATOM 1476 C CA . THR A 1 189 ? -2.349 -11.694 12.312 1.00 88.81 189 THR A CA 1
ATOM 1477 C C . THR A 1 189 ? -3.089 -11.756 10.975 1.00 88.81 189 THR A C 1
ATOM 1479 O O . THR A 1 189 ? -3.202 -10.740 10.295 1.00 88.81 189 THR A O 1
ATOM 1482 N N . LEU A 1 190 ? -3.676 -12.898 10.601 1.00 88.62 190 LEU A N 1
ATOM 1483 C CA . LEU A 1 190 ? -4.534 -12.980 9.410 1.00 88.62 190 LEU A CA 1
ATOM 1484 C C . LEU A 1 190 ? -5.743 -12.038 9.480 1.00 88.62 190 LEU A C 1
ATOM 1486 O O . LEU A 1 190 ? -6.047 -11.352 8.501 1.00 88.62 190 LEU A O 1
ATOM 1490 N N . ARG A 1 191 ? -6.417 -11.980 10.635 1.00 90.19 191 ARG A N 1
ATOM 1491 C CA . ARG A 1 191 ? -7.510 -11.025 10.863 1.00 90.19 191 ARG A CA 1
ATOM 1492 C C . ARG A 1 191 ? -7.011 -9.585 10.818 1.00 90.19 191 ARG A C 1
ATOM 1494 O O . ARG A 1 191 ? -7.680 -8.756 10.212 1.00 90.19 191 ARG A O 1
ATOM 1501 N N . ALA A 1 192 ? -5.847 -9.297 11.399 1.00 92.31 192 ALA A N 1
ATOM 1502 C CA . ALA A 1 192 ? -5.244 -7.967 11.345 1.00 92.31 192 ALA A CA 1
ATOM 1503 C C . ALA A 1 192 ? -4.965 -7.530 9.895 1.00 92.31 192 ALA A C 1
ATOM 1505 O O . ALA A 1 192 ? -5.396 -6.452 9.499 1.00 92.31 192 ALA A O 1
ATOM 1506 N N . ILE A 1 193 ? -4.363 -8.395 9.068 1.00 91.88 193 ILE A N 1
ATOM 1507 C CA . ILE A 1 193 ? -4.126 -8.132 7.636 1.00 91.88 193 ILE A CA 1
ATOM 1508 C C . ILE A 1 193 ? -5.443 -7.823 6.915 1.00 91.88 193 ILE A C 1
ATOM 1510 O O . ILE A 1 193 ? -5.523 -6.859 6.151 1.00 91.88 193 ILE A O 1
ATOM 1514 N N . ALA A 1 194 ? -6.484 -8.626 7.151 1.00 92.94 194 ALA A N 1
ATOM 1515 C CA . ALA A 1 194 ? -7.789 -8.423 6.526 1.00 92.94 194 ALA A CA 1
ATOM 1516 C C . ALA A 1 194 ? -8.451 -7.107 6.975 1.00 92.94 194 ALA A C 1
ATOM 1518 O O . ALA A 1 194 ? -8.969 -6.373 6.133 1.00 92.94 194 ALA A O 1
ATOM 1519 N N . ARG A 1 195 ? -8.374 -6.770 8.271 1.00 93.88 195 ARG A N 1
ATOM 1520 C CA . ARG A 1 195 ? -8.854 -5.490 8.819 1.00 93.88 195 ARG A CA 1
ATOM 1521 C C . ARG A 1 195 ? -8.127 -4.305 8.197 1.00 93.88 195 ARG A C 1
ATOM 1523 O O . ARG A 1 195 ? -8.793 -3.433 7.659 1.00 93.88 195 ARG A O 1
ATOM 1530 N N . VAL A 1 196 ? -6.792 -4.310 8.193 1.00 95.25 196 VAL A N 1
ATOM 1531 C CA . VAL A 1 196 ? -5.970 -3.247 7.584 1.00 95.25 196 VAL A CA 1
ATOM 1532 C C . VAL A 1 196 ? -6.328 -3.066 6.109 1.00 95.25 196 VAL A C 1
ATOM 1534 O O . VAL A 1 196 ? -6.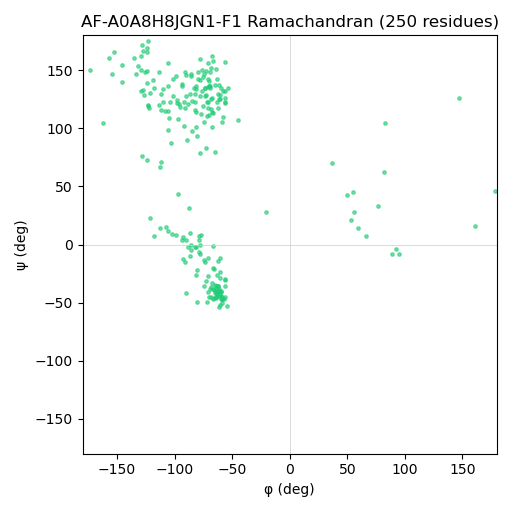558 -1.949 5.656 1.00 95.25 196 VAL A O 1
ATOM 1537 N N . SER A 1 197 ? -6.465 -4.164 5.365 1.00 94.69 197 SER A N 1
ATOM 1538 C CA . SER A 1 197 ? -6.832 -4.112 3.944 1.00 94.69 197 SER A CA 1
ATOM 1539 C C . SER A 1 197 ? -8.220 -3.503 3.721 1.00 94.69 197 SER A C 1
ATOM 1541 O O . SER A 1 197 ? -8.415 -2.731 2.784 1.00 94.69 197 SER A O 1
ATOM 1543 N N . ASN A 1 198 ? -9.192 -3.825 4.578 1.00 94.81 198 ASN A N 1
ATOM 1544 C CA . ASN A 1 198 ? -10.538 -3.264 4.484 1.00 94.81 198 ASN A CA 1
ATOM 1545 C C . ASN A 1 198 ? -10.597 -1.806 4.950 1.00 94.81 198 ASN A C 1
ATOM 1547 O O . ASN A 1 198 ? -11.311 -1.022 4.334 1.00 94.81 198 ASN A O 1
ATOM 1551 N N . VAL A 1 199 ? -9.817 -1.426 5.964 1.00 94.81 199 VAL A N 1
ATOM 1552 C CA . VAL A 1 199 ? -9.658 -0.032 6.403 1.00 94.81 199 VAL A CA 1
ATOM 1553 C C . VAL A 1 199 ? -9.126 0.821 5.257 1.00 94.81 199 VAL A C 1
ATOM 1555 O O . VAL A 1 199 ? -9.743 1.826 4.919 1.00 94.81 199 VAL A O 1
ATOM 1558 N N . ILE A 1 200 ? -8.045 0.392 4.597 1.00 95.00 200 ILE A N 1
ATOM 1559 C CA . ILE A 1 200 ? -7.461 1.128 3.466 1.00 95.00 200 ILE A CA 1
ATOM 1560 C C . ILE A 1 200 ? -8.489 1.302 2.342 1.00 95.00 200 ILE A C 1
ATOM 1562 O O . ILE A 1 200 ? -8.686 2.416 1.861 1.00 95.00 200 ILE A O 1
ATOM 1566 N N . ARG A 1 201 ? -9.199 0.230 1.967 1.00 94.19 201 ARG A N 1
ATOM 1567 C CA . ARG A 1 201 ? -10.264 0.293 0.950 1.00 94.19 201 ARG A CA 1
ATOM 1568 C C . ARG A 1 201 ? -11.407 1.220 1.348 1.00 94.19 201 ARG A C 1
ATOM 1570 O O . ARG A 1 201 ? -11.956 1.917 0.501 1.00 94.19 201 ARG A O 1
ATOM 1577 N N . SER A 1 202 ? -11.793 1.202 2.618 1.00 93.50 202 SER A N 1
ATOM 1578 C CA . SER A 1 202 ? -12.874 2.033 3.147 1.00 93.50 202 SER A CA 1
ATOM 1579 C C . SER A 1 202 ? -12.486 3.518 3.109 1.00 93.50 202 SER A C 1
ATOM 1581 O O . SER A 1 202 ? -13.209 4.326 2.529 1.00 93.50 202 SER A O 1
ATOM 1583 N N . LEU A 1 203 ? -11.273 3.864 3.557 1.00 92.06 203 LEU A N 1
ATOM 1584 C CA . LEU A 1 203 ? -10.717 5.219 3.432 1.00 92.06 203 LEU A CA 1
ATOM 1585 C C . LEU A 1 203 ? -10.606 5.674 1.969 1.00 92.06 203 LEU A C 1
ATOM 1587 O O . LEU A 1 203 ? -10.931 6.818 1.643 1.00 92.06 203 LEU A O 1
ATOM 1591 N N . ALA A 1 204 ? -10.183 4.775 1.077 1.00 91.94 204 ALA A N 1
ATOM 1592 C CA . ALA A 1 204 ? -10.042 5.079 -0.340 1.00 91.94 204 ALA A CA 1
ATOM 1593 C C . ALA A 1 204 ? -11.391 5.343 -1.031 1.00 91.94 204 ALA A C 1
ATOM 1595 O O . ALA A 1 204 ? -11.490 6.266 -1.846 1.00 91.94 204 ALA A O 1
ATOM 1596 N N . ARG A 1 205 ? -12.444 4.595 -0.669 1.00 91.31 205 ARG A N 1
ATOM 1597 C CA . ARG A 1 205 ? -13.827 4.837 -1.129 1.00 91.31 205 ARG A CA 1
ATOM 1598 C C . ARG A 1 205 ? -14.360 6.191 -0.677 1.00 91.31 205 ARG A C 1
ATOM 1600 O O . ARG A 1 205 ? -15.035 6.854 -1.456 1.00 91.31 205 ARG A O 1
ATOM 1607 N N . SER A 1 206 ? -13.990 6.626 0.523 1.00 89.75 206 SER A N 1
ATOM 1608 C CA . SER A 1 206 ? -14.314 7.959 1.044 1.00 89.75 206 SER A CA 1
ATOM 1609 C C . SER A 1 206 ? -13.432 9.074 0.459 1.00 89.75 206 SER A C 1
ATOM 1611 O O . SER A 1 206 ? -13.494 10.212 0.918 1.00 89.75 206 SER A O 1
ATOM 1613 N N . HIS A 1 207 ? -12.601 8.772 -0.549 1.00 89.56 207 HIS A N 1
ATOM 1614 C CA . HIS A 1 207 ? -11.667 9.704 -1.190 1.00 89.56 207 HIS A CA 1
ATOM 1615 C C . HIS A 1 207 ? -10.683 10.381 -0.220 1.00 89.56 207 HIS A C 1
ATOM 1617 O O . HIS A 1 207 ? -10.194 11.483 -0.486 1.00 89.56 207 HIS A O 1
ATOM 1623 N N . ILE A 1 208 ? -10.354 9.714 0.888 1.00 89.19 208 ILE A N 1
ATOM 1624 C CA . ILE A 1 208 ? -9.427 10.239 1.889 1.00 89.19 208 ILE A CA 1
ATOM 1625 C C . ILE A 1 208 ? -7.992 9.875 1.480 1.00 89.19 208 ILE A C 1
ATOM 1627 O O . ILE A 1 208 ? -7.712 8.707 1.199 1.00 89.19 208 ILE A O 1
ATOM 1631 N N . PRO A 1 209 ? -7.055 10.843 1.443 1.00 90.25 209 PRO A N 1
ATOM 1632 C CA . PRO A 1 209 ? -5.653 10.550 1.178 1.00 90.25 209 PRO A CA 1
ATOM 1633 C C . PRO A 1 209 ? -5.055 9.615 2.236 1.00 90.25 209 PRO A C 1
ATOM 1635 O O . PRO A 1 209 ? -5.122 9.896 3.429 1.00 90.25 209 PRO A O 1
ATOM 1638 N N . LEU A 1 210 ? -4.421 8.539 1.786 1.00 91.81 210 LEU A N 1
ATOM 1639 C CA . LEU A 1 210 ? -3.809 7.509 2.611 1.00 91.81 210 LEU A CA 1
ATOM 1640 C C . LEU A 1 210 ? -2.458 7.984 3.161 1.00 91.81 210 LEU A C 1
ATOM 1642 O O . LEU A 1 210 ? -1.569 8.399 2.408 1.00 91.81 210 LEU A O 1
ATOM 1646 N N . THR A 1 211 ? -2.305 7.879 4.480 1.00 91.44 211 THR A N 1
ATOM 1647 C CA . THR A 1 211 ? -1.049 8.050 5.221 1.00 91.44 211 THR A CA 1
ATOM 1648 C C . THR A 1 211 ? -0.911 6.933 6.250 1.00 91.44 211 THR A C 1
ATOM 1650 O O . THR A 1 211 ? -1.892 6.291 6.621 1.00 91.44 211 THR A O 1
ATOM 1653 N N . ASP A 1 212 ? 0.309 6.706 6.717 1.00 89.75 212 ASP A N 1
ATOM 1654 C CA . ASP A 1 212 ? 0.625 5.765 7.792 1.00 89.75 212 ASP A CA 1
ATOM 1655 C C . ASP A 1 212 ? -0.177 6.034 9.067 1.00 89.75 212 ASP A C 1
ATOM 1657 O O . ASP A 1 212 ? -0.896 5.158 9.542 1.00 89.75 212 ASP A O 1
ATOM 1661 N N . CYS A 1 213 ? -0.137 7.276 9.546 1.00 89.44 213 CYS A N 1
ATOM 1662 C CA . CYS A 1 213 ? -0.827 7.692 10.762 1.00 89.44 213 CYS A CA 1
ATOM 1663 C C . CYS A 1 213 ? -2.353 7.541 10.640 1.00 89.44 213 CYS A C 1
ATOM 1665 O O . CYS A 1 213 ? -3.018 7.158 11.599 1.00 89.44 213 CYS A O 1
ATOM 1667 N N . LEU A 1 214 ? -2.915 7.793 9.451 1.00 91.56 214 LEU A N 1
ATOM 1668 C CA . LEU A 1 214 ? -4.348 7.625 9.208 1.00 91.56 214 LEU A CA 1
ATOM 1669 C C . LEU A 1 214 ? -4.758 6.150 9.254 1.00 91.56 214 LEU A C 1
ATOM 1671 O O . LEU A 1 214 ? -5.775 5.817 9.857 1.00 91.56 214 LEU A O 1
ATOM 1675 N N . ILE A 1 215 ? -3.981 5.274 8.614 1.00 93.19 215 ILE A N 1
ATOM 1676 C CA . ILE A 1 215 ? -4.262 3.833 8.592 1.00 93.19 215 ILE A CA 1
ATOM 1677 C C . ILE A 1 215 ? -4.166 3.256 10.007 1.00 93.19 215 ILE A C 1
ATOM 1679 O O . ILE A 1 215 ? -5.010 2.444 10.384 1.00 93.19 215 ILE A O 1
ATOM 1683 N N . GLU A 1 216 ? -3.180 3.694 10.792 1.00 93.06 216 GLU A N 1
ATOM 1684 C CA . GLU A 1 216 ? -3.024 3.303 12.194 1.00 93.06 216 GLU A CA 1
ATOM 1685 C C . GLU A 1 216 ? -4.227 3.740 13.042 1.00 93.06 216 GLU A C 1
ATOM 1687 O O . GLU A 1 216 ? -4.886 2.888 13.635 1.00 93.06 216 GLU A O 1
ATOM 1692 N N . GLN A 1 217 ? -4.595 5.026 13.011 1.00 92.50 217 GLN A N 1
ATOM 1693 C CA . GLN A 1 217 ? -5.745 5.542 13.768 1.00 92.50 217 GLN A CA 1
ATOM 1694 C C . GLN A 1 217 ? -7.067 4.876 13.358 1.00 92.50 217 GLN A C 1
ATOM 1696 O O . GLN A 1 217 ? -7.901 4.555 14.202 1.00 92.50 217 GLN A O 1
ATOM 1701 N N . ALA A 1 218 ? -7.276 4.649 12.060 1.00 93.50 218 ALA A N 1
ATOM 1702 C CA . ALA A 1 218 ? -8.480 3.991 11.565 1.00 93.50 218 ALA A CA 1
ATOM 1703 C C . ALA A 1 218 ? -8.536 2.511 11.972 1.00 93.50 218 ALA A C 1
ATOM 1705 O O . ALA A 1 218 ? -9.607 1.995 12.296 1.00 93.50 218 ALA A O 1
ATOM 1706 N N . TYR A 1 219 ? -7.388 1.830 12.003 1.00 94.12 219 TYR A N 1
ATOM 1707 C CA . TYR A 1 219 ? -7.299 0.473 12.528 1.00 94.12 219 TYR A CA 1
ATOM 1708 C C . TY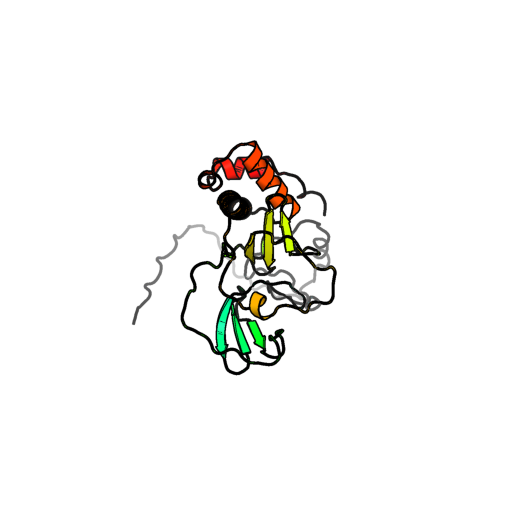R A 1 219 ? -7.638 0.426 14.024 1.00 94.12 219 TYR A C 1
ATOM 1710 O O . TYR A 1 219 ? -8.427 -0.429 14.431 1.00 94.12 219 TYR A O 1
ATOM 1718 N N . GLU A 1 220 ? -7.087 1.341 14.826 1.00 93.12 220 GLU A N 1
ATOM 1719 C CA . GLU A 1 220 ? -7.404 1.462 16.255 1.00 93.12 220 GLU A CA 1
ATOM 1720 C C . GLU A 1 220 ? -8.899 1.710 16.472 1.00 93.12 220 GLU A C 1
ATOM 1722 O O . GLU A 1 220 ? -9.537 0.972 17.218 1.00 93.12 220 GLU A O 1
ATOM 1727 N N . TRP A 1 221 ? -9.494 2.644 15.726 1.00 93.81 221 TRP A N 1
ATOM 1728 C CA . TRP A 1 221 ? -10.925 2.938 15.807 1.00 93.81 221 TRP A CA 1
ATOM 1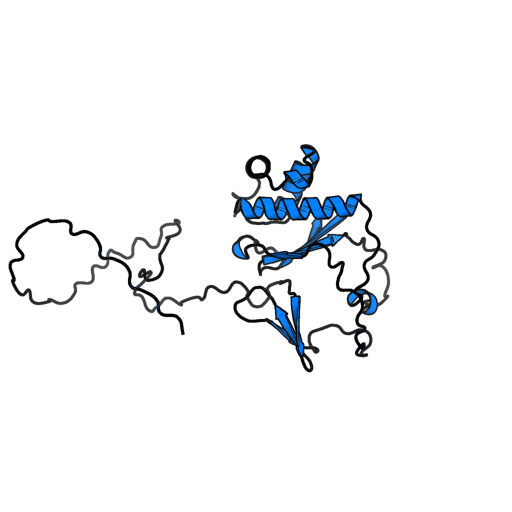729 C C . TRP A 1 221 ? -11.801 1.711 15.503 1.00 93.81 221 TRP A C 1
ATOM 1731 O O . TRP A 1 221 ? -12.740 1.420 16.244 1.00 93.81 221 TRP A O 1
ATOM 1741 N N . VAL A 1 222 ? -11.479 0.944 14.453 1.00 94.00 222 VAL A N 1
ATOM 1742 C CA . VAL A 1 222 ? -12.197 -0.299 14.101 1.00 94.00 222 VAL A CA 1
ATOM 1743 C C . VAL A 1 222 ? -12.101 -1.340 15.218 1.00 94.00 222 VAL A C 1
ATOM 1745 O O . VAL A 1 222 ? -13.066 -2.068 15.473 1.00 94.00 222 VAL A O 1
ATOM 1748 N N . VAL A 1 223 ? -10.942 -1.434 15.874 1.00 92.38 223 VAL A N 1
ATOM 1749 C CA . VAL A 1 223 ? -10.730 -2.350 17.001 1.00 92.38 223 VAL A CA 1
ATOM 1750 C C . VAL A 1 223 ? -11.513 -1.894 18.232 1.00 92.38 223 VAL A C 1
ATOM 1752 O O . VAL A 1 223 ? -12.190 -2.723 18.839 1.00 92.38 223 VAL A O 1
ATOM 1755 N N . ASP A 1 224 ? -11.483 -0.603 18.559 1.00 93.06 224 ASP A N 1
ATOM 1756 C CA . ASP A 1 224 ? -12.162 -0.024 19.724 1.00 93.06 224 ASP A CA 1
ATOM 1757 C C . ASP A 1 224 ? -13.687 -0.116 19.621 1.00 93.06 224 ASP A C 1
ATOM 1759 O O . ASP A 1 224 ? -14.365 -0.428 20.600 1.00 93.06 224 ASP A O 1
ATOM 1763 N N . GLN A 1 225 ? -14.234 0.100 18.424 1.00 91.69 225 GLN A N 1
ATOM 1764 C CA . GLN A 1 225 ? -15.665 -0.065 18.148 1.00 91.69 225 GLN A CA 1
ATOM 1765 C C . GLN A 1 225 ? -16.079 -1.538 17.978 1.00 91.69 225 GLN A C 1
ATOM 1767 O O . GLN A 1 225 ? -17.254 -1.828 17.759 1.00 91.69 225 GLN A O 1
ATOM 1772 N N . ASN A 1 226 ? -15.129 -2.477 18.081 1.00 93.19 226 ASN A N 1
ATOM 1773 C CA . ASN A 1 226 ? -15.333 -3.912 17.893 1.00 93.19 226 ASN A CA 1
ATOM 1774 C C . ASN A 1 226 ? -16.080 -4.245 16.586 1.00 93.19 226 ASN A C 1
ATOM 1776 O O . ASN A 1 226 ? -16.982 -5.085 16.558 1.00 93.19 226 ASN A O 1
ATOM 1780 N N . VAL A 1 227 ? -15.704 -3.572 15.496 1.00 93.44 227 VAL A N 1
ATOM 1781 C CA . VAL A 1 227 ? -16.314 -3.781 14.180 1.00 93.44 227 VAL A CA 1
ATOM 1782 C C . VAL A 1 227 ? -15.786 -5.082 13.571 1.00 93.44 227 VAL A C 1
ATOM 1784 O O . VAL A 1 227 ? -14.576 -5.351 13.532 1.00 93.44 227 VAL A O 1
ATOM 1787 N N . GLU A 1 228 ? -16.700 -5.910 13.071 1.00 93.31 228 GLU A N 1
ATOM 1788 C CA . GLU A 1 228 ? -16.346 -7.144 12.379 1.00 93.31 228 GLU A CA 1
ATOM 1789 C C . GLU A 1 228 ? -15.756 -6.862 10.993 1.00 93.31 228 GLU A C 1
ATOM 1791 O O . GLU A 1 228 ? -16.096 -5.897 10.315 1.00 93.31 228 GLU A O 1
ATOM 1796 N N . ILE A 1 229 ? -14.858 -7.739 10.536 1.00 91.12 229 ILE A N 1
ATOM 1797 C CA . ILE A 1 229 ? -14.059 -7.523 9.311 1.00 91.12 229 ILE A CA 1
ATOM 1798 C C . ILE A 1 229 ? -14.940 -7.274 8.080 1.00 91.12 229 ILE A C 1
ATOM 1800 O O . ILE A 1 229 ? -14.576 -6.491 7.200 1.00 91.12 229 ILE A O 1
ATOM 1804 N N . MET A 1 230 ? -16.083 -7.957 8.026 1.00 91.12 230 MET A N 1
ATOM 1805 C CA . MET A 1 230 ? -17.033 -7.896 6.915 1.00 91.12 230 MET A CA 1
ATOM 1806 C C . MET A 1 230 ? -17.770 -6.553 6.859 1.00 91.12 230 MET A C 1
ATOM 1808 O O . MET A 1 230 ? -18.125 -6.105 5.770 1.00 91.12 230 MET A O 1
ATOM 1812 N N . ASP A 1 231 ? -17.922 -5.886 8.003 1.00 94.25 231 ASP A N 1
ATOM 1813 C CA . ASP A 1 231 ? -18.743 -4.683 8.146 1.00 94.25 231 ASP A CA 1
ATOM 1814 C C . ASP A 1 231 ? -17.939 -3.394 7.914 1.00 94.25 231 ASP A C 1
ATOM 1816 O O . ASP A 1 231 ? -18.521 -2.351 7.631 1.00 94.25 231 ASP A O 1
ATOM 1820 N N . ILE A 1 232 ? -16.599 -3.461 7.929 1.00 93.44 232 ILE A N 1
ATOM 1821 C CA . ILE A 1 232 ? -15.692 -2.312 7.694 1.00 93.44 232 ILE A CA 1
ATOM 1822 C C . ILE A 1 232 ? -15.950 -1.625 6.340 1.00 93.44 232 ILE A C 1
ATOM 1824 O O . ILE A 1 232 ? -15.714 -0.428 6.179 1.00 93.44 232 ILE A O 1
ATOM 1828 N N . LEU A 1 233 ? -16.406 -2.390 5.345 1.00 92.81 233 LEU A N 1
ATOM 1829 C CA . LEU A 1 233 ? -16.677 -1.896 3.992 1.00 92.81 233 LEU A CA 1
ATOM 1830 C C . LEU A 1 233 ? -18.103 -1.360 3.806 1.00 92.81 233 LEU A C 1
ATOM 1832 O O . LEU A 1 233 ? -18.428 -0.932 2.693 1.00 92.81 233 LEU A O 1
ATOM 1836 N N . SER A 1 234 ? -18.946 -1.429 4.840 1.00 94.88 234 SER A N 1
ATOM 1837 C CA . SER A 1 234 ? -20.287 -0.846 4.813 1.00 94.88 234 SER A CA 1
ATOM 1838 C C . SER A 1 234 ? -20.213 0.682 4.807 1.00 94.88 234 SER A C 1
ATOM 1840 O O . SER A 1 234 ? -19.285 1.273 5.357 1.00 94.88 234 SER A O 1
ATOM 1842 N N . GLU A 1 235 ? -21.188 1.318 4.162 1.00 91.56 235 GLU A N 1
ATOM 1843 C CA . GLU A 1 235 ? -21.231 2.776 4.001 1.00 91.56 235 GLU A CA 1
ATOM 184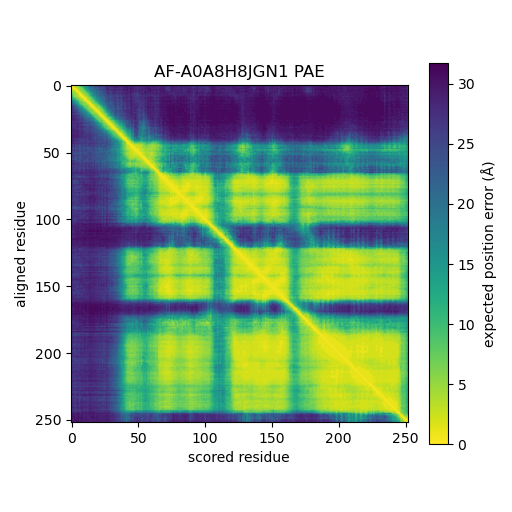4 C C . GLU A 1 235 ? -21.347 3.490 5.356 1.00 91.56 235 GLU A C 1
ATOM 1846 O O . GLU A 1 235 ? -20.580 4.404 5.632 1.00 91.56 235 GLU A O 1
ATOM 1851 N N . GLU A 1 236 ? -22.194 2.983 6.257 1.00 92.81 236 GLU A N 1
ATOM 1852 C CA . GLU A 1 236 ? -22.386 3.534 7.606 1.00 92.81 236 GLU A CA 1
ATOM 1853 C C . GLU A 1 236 ? -21.093 3.525 8.440 1.00 92.81 236 GLU A C 1
ATOM 1855 O O . GLU A 1 236 ? -20.744 4.520 9.085 1.00 92.81 236 GLU A O 1
ATOM 1860 N N . VAL A 1 237 ? -20.344 2.416 8.402 1.00 92.88 237 VAL A N 1
ATOM 1861 C CA . VAL A 1 237 ? -19.062 2.308 9.111 1.00 92.88 237 VAL A CA 1
ATOM 1862 C C . VAL A 1 237 ? -18.003 3.180 8.444 1.00 92.88 237 VAL A C 1
ATOM 1864 O O . VAL A 1 237 ? -17.235 3.833 9.147 1.00 92.88 237 VAL A O 1
ATOM 1867 N N . ALA A 1 238 ? -17.959 3.223 7.111 1.00 89.31 238 ALA A N 1
ATOM 1868 C CA . ALA A 1 238 ? -17.007 4.046 6.370 1.00 89.31 238 ALA A CA 1
ATOM 1869 C C . ALA A 1 238 ? -17.198 5.543 6.655 1.00 89.31 238 ALA A C 1
ATOM 1871 O O . ALA A 1 238 ? -16.215 6.243 6.906 1.00 89.31 238 ALA A O 1
ATOM 1872 N N . GLU A 1 239 ? -18.443 6.026 6.670 1.00 89.50 239 GLU A N 1
ATOM 1873 C CA . GLU A 1 239 ? -18.786 7.408 7.025 1.00 89.50 239 GLU A CA 1
ATOM 1874 C C . GLU A 1 239 ? -18.437 7.717 8.482 1.00 89.50 239 GLU A C 1
ATOM 1876 O O . GLU A 1 239 ? -17.801 8.733 8.770 1.00 89.50 239 GLU A O 1
ATOM 1881 N N . SER A 1 240 ? -18.786 6.813 9.400 1.00 90.62 240 SER A N 1
ATOM 1882 C CA . SER A 1 240 ? -18.491 6.970 10.828 1.00 90.62 240 SER A CA 1
ATOM 1883 C C . SER A 1 240 ? -16.987 6.992 11.106 1.00 90.62 240 SER A C 1
ATOM 1885 O O . SER A 1 240 ? -16.510 7.831 11.874 1.00 90.62 240 SER A O 1
ATOM 1887 N N . MET A 1 241 ? -16.223 6.118 10.448 1.00 90.69 241 MET A N 1
ATOM 1888 C CA . MET A 1 241 ? -14.764 6.075 10.527 1.00 90.69 241 MET A CA 1
ATOM 1889 C C . MET A 1 241 ? -14.147 7.340 9.920 1.00 90.69 241 MET A C 1
ATOM 1891 O O . MET A 1 241 ? -13.299 7.968 10.546 1.00 90.69 241 MET A O 1
ATOM 1895 N N . ALA A 1 242 ? -14.608 7.767 8.741 1.00 87.31 242 ALA A N 1
ATOM 1896 C CA . ALA A 1 242 ? -14.157 8.998 8.092 1.00 87.31 242 ALA A CA 1
ATOM 1897 C C . ALA A 1 242 ? -14.409 10.245 8.957 1.00 87.31 242 ALA A C 1
ATOM 1899 O O . ALA A 1 242 ? -13.556 11.128 9.032 1.00 87.31 242 ALA A O 1
ATOM 1900 N N . ALA A 1 243 ? -15.556 10.305 9.638 1.00 86.50 243 ALA A N 1
ATOM 1901 C CA . ALA A 1 243 ? -15.894 11.392 10.551 1.00 86.50 243 ALA A CA 1
ATOM 1902 C C . ALA A 1 243 ? -15.088 11.347 11.860 1.00 86.50 243 ALA A C 1
ATOM 1904 O O . ALA A 1 243 ? -14.813 12.396 12.441 1.00 86.50 243 ALA A O 1
ATOM 1905 N N . SER A 1 244 ? -14.717 10.149 12.323 1.00 84.62 244 SER A N 1
ATOM 1906 C CA . SER A 1 244 ? -14.060 9.926 13.619 1.00 84.62 244 SER A CA 1
ATOM 1907 C C . SER A 1 244 ? -12.537 9.908 13.570 1.00 84.62 244 SER A C 1
ATOM 1909 O O . SER A 1 244 ? -11.920 9.955 14.631 1.00 84.62 244 SER A O 1
ATOM 1911 N N . VAL A 1 245 ? -11.928 9.836 12.383 1.00 79.88 245 VAL A N 1
ATOM 1912 C CA . VAL A 1 245 ? -10.469 9.864 12.186 1.00 79.88 245 VAL A CA 1
ATOM 1913 C C . VAL A 1 245 ? -10.086 11.172 11.467 1.00 79.88 245 VAL A C 1
ATOM 1915 O O . VAL A 1 245 ? -9.667 11.153 10.308 1.00 79.88 245 VAL A O 1
ATOM 1918 N N . PRO A 1 246 ? -10.248 12.359 12.090 1.00 63.41 246 PRO A N 1
ATOM 1919 C CA . PRO A 1 246 ? -10.214 13.640 11.394 1.00 63.41 246 PRO A CA 1
ATOM 1920 C C . PRO A 1 246 ? -8.808 14.267 11.399 1.00 63.41 246 PRO A C 1
ATOM 1922 O O . PRO A 1 246 ? -8.617 15.415 10.991 1.00 63.41 246 PRO A O 1
ATOM 1925 N N . THR A 1 247 ? -7.788 13.564 11.886 1.00 58.00 247 THR A N 1
ATOM 1926 C CA . THR A 1 247 ? -6.530 14.193 12.293 1.00 58.00 247 THR A CA 1
ATOM 1927 C C . THR A 1 247 ? -5.422 13.999 11.269 1.00 58.00 247 THR A C 1
ATOM 1929 O O . THR A 1 247 ? -4.640 13.063 11.367 1.00 58.00 247 THR A O 1
ATOM 1932 N N . LEU A 1 248 ? -5.376 14.931 10.300 1.00 45.81 248 LEU A N 1
ATOM 1933 C CA . LEU A 1 248 ? -4.188 15.541 9.646 1.00 45.81 248 LEU A CA 1
ATOM 1934 C C . LEU A 1 248 ? -4.515 16.205 8.286 1.00 45.81 248 LEU A C 1
ATOM 1936 O O . LEU A 1 248 ? -3.615 16.540 7.516 1.00 45.81 248 LEU A O 1
ATOM 1940 N N . VAL A 1 249 ? -5.789 16.465 7.971 1.00 46.66 249 VAL A N 1
ATOM 1941 C CA . VAL A 1 249 ? -6.155 17.183 6.730 1.00 46.66 249 VAL A CA 1
ATOM 1942 C C . VAL A 1 249 ? -5.834 18.693 6.799 1.00 46.66 249 VAL A C 1
ATOM 1944 O O . VAL A 1 249 ? -5.731 19.331 5.760 1.00 46.66 249 VAL A O 1
ATOM 1947 N N . LEU A 1 250 ? -5.572 19.265 7.986 1.00 42.50 250 LEU A N 1
ATOM 1948 C CA . LEU A 1 250 ? -5.386 20.719 8.184 1.00 42.50 250 LEU A CA 1
ATOM 1949 C C . LEU A 1 250 ? -3.966 21.182 8.575 1.00 42.50 250 LEU A C 1
ATOM 1951 O O . LEU A 1 250 ? -3.795 22.318 9.013 1.00 42.50 250 LEU A O 1
ATOM 1955 N N . ARG A 1 251 ? -2.930 20.345 8.445 1.00 35.81 251 ARG A N 1
ATOM 1956 C CA . ARG A 1 251 ? -1.532 20.793 8.621 1.00 35.81 251 ARG A CA 1
ATOM 1957 C C . ARG A 1 251 ? -0.664 20.384 7.433 1.00 35.81 251 ARG A C 1
ATOM 1959 O O . ARG A 1 251 ? 0.114 19.440 7.523 1.00 35.81 251 ARG A O 1
ATOM 1966 N N . ALA A 1 252 ? -0.826 21.110 6.336 1.00 31.95 252 ALA A N 1
ATOM 1967 C CA . ALA A 1 252 ? 0.191 21.350 5.318 1.00 31.95 252 ALA A CA 1
ATOM 1968 C C . ALA A 1 252 ? -0.045 22.755 4.758 1.00 31.95 252 ALA A C 1
ATOM 1970 O O . ALA A 1 252 ? -1.234 23.075 4.529 1.00 31.95 252 ALA A O 1
#

Nearest PDB structures (foldseek):
  4ifd-assembly1_H  TM=8.137E-01  e=3.313E-15  Saccharomyces cerevisiae S288C
  5okz-assembly1_l  TM=8.465E-01  e=1.580E-14  Saccharomyces cerevisiae S288C
  5c0w-assembly1_H  TM=8.269E-01  e=8.663E-15  Saccharomyces cerevisiae S288C
  5okz-assembly2_H  TM=8.274E-01  e=4.659E-14  Saccharomyces cerevisiae S288C
  4oo1-assembly1_H  TM=8.234E-01  e=7.534E-14  Saccharomyces cerevisiae S288C

Solvent-accessible surface area (backbone atoms only — not comparable to full-atom values): 16822 Å² total; per-residue (Å²): 140,86,83,84,82,82,82,84,86,81,85,87,82,88,78,90,77,88,82,80,90,73,91,75,80,85,69,83,84,78,80,74,82,78,76,69,75,72,77,78,58,92,65,84,81,86,82,58,97,88,59,84,87,72,89,64,83,86,62,83,86,80,79,97,67,78,74,63,93,89,63,61,64,45,66,46,84,71,42,85,54,92,68,30,30,34,23,43,42,79,56,99,58,68,41,78,47,47,56,91,76,53,89,70,43,90,86,60,86,79,82,89,76,97,76,76,86,86,77,78,60,61,68,51,78,51,65,35,87,32,47,61,91,62,98,62,52,71,42,79,46,95,71,46,30,29,39,38,54,14,46,38,16,28,33,39,42,45,77,50,74,78,84,82,70,86,81,62,97,71,71,86,60,36,65,68,73,73,47,82,75,76,78,93,74,55,72,66,47,50,50,43,51,53,38,50,55,31,49,54,52,25,39,49,74,69,70,42,68,50,46,70,70,53,53,51,53,48,48,50,50,40,59,75,69,65,58,53,72,82,50,41,67,36,66,72,48,32,51,51,48,56,68,70,59,72,83,68,86,85,76,127

Secondary structure (DSSP, 8-state):
-PPPPPPPPPPPPP------------------GGGGGGGG--S-----TT------TTSPPPP--S--TT-----EEEEEETTEEEEE-SSSS-EEEEGGGS--GGG--PPP-----TT-TTEEE--GGGB---S-SEEEETTTEEEEE-TTSEEEEEE-------SS-----HHHHT--PPPP--HHHHHHHHHHHHHHHHHHHTTPPB-HHHHHHHHHHHHHTT--TTTTTSHHHHHHHHHH--TTTT--

Sequence (252 aa):
MFSIAAFPPRHIASGSDHADRSRLHLGPMEIDPETDDELNSTSSRLTSPGEMITSSQAFMRSASTTVYVGDLVVGRIAEVQNKRWKVDVNSRQDGLLLLSSVNLPGGVQRRKLESDELQMRTFFEEAPRLIRRLKSHFFTLPCGVDVIMGLNGYIWVNKHVKEMNQAGEEGFDAEAVYSNKNDPIDTTTLRAIARVSNVIRSLARSHIPLTDCLIEQAYEWVVDQNVEIMDILSEEVAESMAASVPTLVLRA

Mean predicted aligned error: 14.88 Å

pLDDT: mean 72.78, std 22.19, range [24.12, 95.25]

Radius of gyration: 27.29 Å; Cα contacts (8 Å, |Δi|>4): 248; chains: 1; bounding box: 66×73×62 Å

Foldseek 3Di:
DDDDDDDDDDDDDDDDDDDDDDDDDDDDDDDPPPPPVVPPDPDDDDDDVPDDPDPDPVDDDDDPFLDDPPFFFDWDFPDDDDQWTFTHGLGPGTDIGGVVNDDAPPPDDDDDDDDDPPDQDDKDFFQLVLEDDDPAQWAQAPQQKIWGQGSSRIIGIGGHDPPPDPPDDDDDPNVVVPDPDDDDDDPSSVQLSLQLSLLVVLCRVVVHRDDNVLSRQLSVVCVVVVPHSVCSNPPVNSVVSCVVSPPDPPDD